Protein AF-A0A2H5WBG4-F1 (afdb_monomer_lite)

pLDDT: mean 83.05, std 16.34, range [34.56, 98.19]

Structure (mmCIF, N/CA/C/O backbone):
data_AF-A0A2H5WBG4-F1
#
_entry.id   AF-A0A2H5WBG4-F1
#
loop_
_atom_site.group_PDB
_atom_site.id
_atom_site.type_symbol
_atom_site.label_atom_id
_atom_site.label_alt_id
_atom_site.label_comp_id
_atom_site.label_asym_id
_atom_site.label_entity_id
_atom_site.label_seq_id
_atom_site.pdbx_PDB_ins_code
_atom_site.Cartn_x
_atom_site.Cartn_y
_atom_site.Cartn_z
_atom_site.occupancy
_atom_site.B_iso_or_equiv
_atom_site.auth_seq_id
_atom_site.auth_comp_id
_atom_site.auth_asym_id
_atom_site.auth_atom_id
_atom_site.pdbx_PDB_model_num
ATOM 1 N N . MET A 1 1 ? 17.598 5.898 -23.656 1.00 60.84 1 MET A N 1
ATOM 2 C CA . MET A 1 1 ? 16.742 6.808 -22.858 1.00 60.84 1 MET A CA 1
ATOM 3 C C . MET A 1 1 ? 15.282 6.357 -22.859 1.00 60.84 1 MET A C 1
ATOM 5 O O . MET A 1 1 ? 14.792 6.053 -21.783 1.00 60.84 1 MET A O 1
ATOM 9 N N . ALA A 1 2 ? 14.649 6.140 -24.021 1.00 85.62 2 ALA A N 1
ATOM 10 C CA . ALA A 1 2 ? 13.232 5.747 -24.131 1.00 85.62 2 ALA A CA 1
ATOM 11 C C . ALA A 1 2 ? 12.764 4.578 -23.228 1.00 85.62 2 ALA A C 1
ATOM 13 O O . ALA A 1 2 ? 11.704 4.669 -22.620 1.00 85.62 2 ALA A O 1
ATOM 14 N N . ALA A 1 3 ? 13.549 3.502 -23.081 1.00 86.00 3 ALA A N 1
ATOM 15 C CA . ALA A 1 3 ? 13.152 2.354 -22.252 1.00 86.00 3 ALA A CA 1
ATOM 16 C C . ALA A 1 3 ? 13.143 2.650 -20.741 1.00 86.00 3 ALA A C 1
ATOM 18 O O . ALA A 1 3 ? 12.285 2.152 -20.017 1.00 86.00 3 ALA A O 1
ATOM 19 N N . ARG A 1 4 ? 14.064 3.498 -20.258 1.00 89.12 4 ARG A N 1
ATOM 20 C CA . ARG A 1 4 ? 14.056 3.966 -18.862 1.00 89.12 4 ARG A CA 1
ATOM 21 C C . ARG A 1 4 ? 12.790 4.777 -18.592 1.00 89.12 4 ARG A C 1
ATOM 23 O O . ARG A 1 4 ? 12.130 4.568 -17.578 1.00 89.12 4 ARG A O 1
ATOM 30 N N . ASP A 1 5 ? 12.445 5.670 -19.512 1.00 92.62 5 ASP A N 1
ATOM 31 C CA . ASP A 1 5 ? 11.273 6.535 -19.384 1.00 92.62 5 ASP A CA 1
ATOM 32 C C . ASP A 1 5 ? 9.970 5.727 -19.453 1.00 92.62 5 ASP A C 1
ATOM 34 O O . ASP A 1 5 ? 9.029 6.006 -18.714 1.00 92.62 5 ASP A O 1
ATOM 38 N N . GLU A 1 6 ? 9.933 4.658 -20.255 1.00 94.19 6 GLU A N 1
ATOM 39 C CA . GLU A 1 6 ? 8.805 3.724 -20.298 1.00 94.19 6 GLU A CA 1
ATOM 40 C C . GLU A 1 6 ? 8.583 3.015 -18.949 1.00 94.19 6 GLU A C 1
ATOM 42 O O . GLU A 1 6 ? 7.444 2.935 -18.474 1.00 94.19 6 GLU A O 1
ATOM 47 N N . VAL A 1 7 ? 9.660 2.548 -18.301 1.00 94.00 7 VAL A N 1
ATOM 48 C CA . VAL A 1 7 ? 9.592 1.944 -16.959 1.00 94.00 7 VAL A CA 1
ATOM 49 C C . VAL A 1 7 ? 9.036 2.939 -15.947 1.00 94.00 7 VAL A C 1
ATOM 51 O O . VAL A 1 7 ? 8.117 2.601 -15.200 1.00 94.00 7 VAL A O 1
ATOM 54 N N . LEU A 1 8 ? 9.551 4.171 -15.939 1.00 95.50 8 LEU A N 1
ATOM 55 C CA . LEU A 1 8 ? 9.109 5.205 -15.004 1.00 95.50 8 LEU A CA 1
ATOM 56 C C . LEU A 1 8 ? 7.668 5.657 -15.273 1.00 95.50 8 LEU A C 1
ATOM 58 O O . LEU A 1 8 ? 6.914 5.893 -14.331 1.00 95.50 8 LEU A O 1
ATOM 62 N N . ALA A 1 9 ? 7.235 5.696 -16.533 1.00 96.31 9 ALA A N 1
ATOM 63 C CA . ALA A 1 9 ? 5.846 5.978 -16.877 1.00 96.31 9 ALA A CA 1
ATOM 64 C C . ALA A 1 9 ? 4.902 4.861 -16.400 1.00 96.31 9 ALA A C 1
ATOM 66 O O . ALA A 1 9 ? 3.818 5.141 -15.882 1.00 96.31 9 ALA A O 1
ATOM 67 N N . ALA A 1 10 ? 5.297 3.591 -16.545 1.00 96.62 10 ALA A N 1
ATOM 68 C CA . ALA A 1 10 ? 4.529 2.462 -16.021 1.00 96.62 10 ALA A CA 1
ATOM 69 C C . ALA A 1 10 ? 4.481 2.463 -14.484 1.00 96.62 10 ALA A C 1
ATOM 71 O O . ALA A 1 10 ? 3.419 2.232 -13.905 1.00 96.62 10 ALA A O 1
ATOM 72 N N . ALA A 1 11 ? 5.599 2.790 -13.832 1.00 96.38 11 ALA A N 1
ATOM 73 C CA . ALA A 1 11 ? 5.694 2.969 -12.388 1.00 96.38 11 ALA A CA 1
ATOM 74 C C . ALA A 1 11 ? 4.776 4.089 -11.876 1.00 96.38 11 ALA A C 1
ATOM 76 O O . ALA A 1 11 ? 4.025 3.882 -10.927 1.00 96.38 11 ALA A O 1
ATOM 77 N N . ALA A 1 12 ? 4.762 5.250 -12.537 1.00 96.88 12 ALA A N 1
ATOM 78 C CA . ALA A 1 12 ? 3.886 6.361 -12.174 1.00 96.88 12 ALA A CA 1
ATOM 79 C C . ALA A 1 12 ? 2.401 5.968 -12.263 1.00 96.88 12 ALA A C 1
ATOM 81 O O . ALA A 1 12 ? 1.644 6.176 -11.314 1.00 96.88 12 ALA A O 1
ATOM 82 N N . ARG A 1 13 ? 1.990 5.310 -13.360 1.00 97.62 13 ARG A N 1
ATOM 83 C CA . ARG A 1 13 ? 0.617 4.788 -13.510 1.00 97.62 13 ARG A CA 1
ATOM 84 C C . ARG A 1 13 ? 0.265 3.770 -12.427 1.00 97.62 13 ARG A C 1
ATOM 86 O O . ARG A 1 13 ? -0.844 3.801 -11.897 1.00 97.62 13 ARG A O 1
ATOM 93 N N . PHE A 1 14 ? 1.199 2.877 -12.096 1.00 98.00 14 PHE A N 1
ATOM 94 C CA . PHE A 1 14 ? 1.016 1.922 -11.009 1.00 98.00 14 PHE A CA 1
ATOM 95 C C . PHE A 1 14 ? 0.817 2.638 -9.671 1.00 98.00 14 PHE A C 1
ATOM 97 O O . PHE A 1 14 ? -0.113 2.295 -8.950 1.00 98.00 14 PHE A O 1
ATOM 104 N N . THR A 1 15 ? 1.650 3.627 -9.343 1.00 97.94 15 THR A N 1
ATOM 105 C CA . THR A 1 15 ? 1.598 4.360 -8.068 1.00 97.94 15 THR A CA 1
ATOM 106 C C . THR A 1 15 ? 0.276 5.097 -7.879 1.00 97.94 15 THR A C 1
ATOM 108 O O . THR A 1 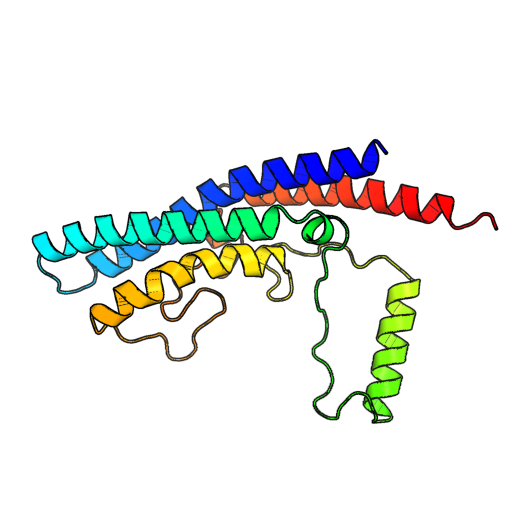15 ? -0.317 5.014 -6.801 1.00 97.94 15 THR A O 1
ATOM 111 N N . GLU A 1 16 ? -0.232 5.760 -8.921 1.00 97.62 16 GLU A N 1
ATOM 112 C CA . GLU A 1 16 ? -1.533 6.435 -8.859 1.00 97.62 16 GLU A CA 1
ATOM 113 C C . GLU A 1 16 ? -2.674 5.445 -8.608 1.00 97.62 16 GLU A C 1
ATOM 115 O O . GLU A 1 16 ? -3.491 5.645 -7.707 1.00 97.62 16 GLU A O 1
ATOM 120 N N . LEU A 1 17 ? -2.680 4.323 -9.331 1.00 98.19 17 LEU A N 1
ATOM 121 C CA . LEU A 1 17 ? -3.674 3.272 -9.133 1.00 98.19 17 LEU A CA 1
ATOM 122 C C . LEU A 1 17 ? -3.550 2.603 -7.755 1.00 98.19 17 LEU A C 1
ATOM 124 O O . LEU A 1 17 ? -4.556 2.302 -7.111 1.00 98.19 17 LEU A O 1
ATOM 128 N N . ALA A 1 18 ? -2.324 2.370 -7.286 1.00 98.00 18 ALA A N 1
ATOM 129 C CA . ALA A 1 18 ? -2.052 1.776 -5.985 1.00 98.00 18 ALA A CA 1
ATOM 130 C C . ALA A 1 18 ? -2.578 2.657 -4.847 1.00 98.00 18 ALA A C 1
ATOM 132 O O . ALA A 1 18 ? -3.133 2.132 -3.885 1.00 98.00 18 ALA A O 1
ATOM 133 N N . ALA A 1 19 ? -2.458 3.982 -4.967 1.00 97.75 19 ALA A N 1
ATOM 134 C CA . ALA A 1 19 ? -2.983 4.919 -3.979 1.00 97.75 19 ALA A CA 1
ATOM 135 C C . ALA A 1 19 ? -4.501 4.789 -3.802 1.00 97.75 19 ALA A C 1
ATOM 137 O O . ALA A 1 19 ? -4.976 4.764 -2.668 1.00 97.75 19 ALA A O 1
ATOM 138 N N . GLU A 1 20 ? -5.249 4.654 -4.898 1.00 97.25 20 GLU A N 1
ATOM 139 C CA . GLU A 1 20 ? -6.699 4.444 -4.852 1.00 97.25 20 GLU A CA 1
ATOM 140 C C . GLU A 1 20 ? -7.043 3.077 -4.239 1.00 97.25 20 GLU A C 1
ATOM 142 O O . GLU A 1 20 ? -7.789 2.994 -3.263 1.00 97.25 20 GLU A O 1
ATOM 147 N N . VAL A 1 21 ? -6.453 2.006 -4.779 1.00 97.94 21 VAL A N 1
ATOM 148 C CA . VAL A 1 21 ? -6.763 0.616 -4.405 1.00 97.94 21 VAL A CA 1
ATOM 149 C C . VAL A 1 21 ? -6.409 0.324 -2.946 1.00 97.94 21 VAL A C 1
ATOM 151 O O . VAL A 1 21 ? -7.207 -0.271 -2.219 1.00 97.94 21 VAL A O 1
ATOM 154 N N . VAL A 1 22 ? -5.226 0.745 -2.489 1.00 97.12 22 VAL A N 1
ATOM 155 C CA . VAL A 1 22 ? -4.796 0.526 -1.101 1.00 97.12 22 VAL A CA 1
ATOM 156 C C . VAL A 1 22 ? -5.667 1.326 -0.138 1.00 97.12 22 VAL A C 1
ATOM 158 O O . VAL A 1 22 ? -6.077 0.780 0.887 1.00 97.12 22 VAL A O 1
ATOM 161 N N . ALA A 1 23 ? -6.002 2.577 -0.469 1.00 96.81 23 ALA A N 1
ATOM 162 C CA . ALA A 1 23 ? -6.897 3.377 0.358 1.00 96.81 23 ALA A CA 1
ATOM 163 C C . ALA A 1 23 ? -8.286 2.735 0.475 1.00 96.81 23 ALA A C 1
ATOM 165 O O . ALA A 1 23 ? -8.789 2.580 1.585 1.00 96.81 23 ALA A O 1
ATOM 166 N N . GLU A 1 24 ? -8.888 2.313 -0.641 1.00 96.94 24 GLU A N 1
ATOM 167 C CA . GLU A 1 24 ? -10.191 1.631 -0.665 1.00 96.94 24 GLU A CA 1
ATOM 168 C C . GLU A 1 24 ? -10.180 0.376 0.225 1.00 96.94 24 GLU A C 1
ATOM 170 O O . GLU A 1 24 ? -11.033 0.224 1.105 1.00 96.94 24 GLU A O 1
ATOM 175 N N . ALA A 1 25 ? -9.175 -0.488 0.058 1.00 96.69 25 ALA A N 1
ATOM 176 C CA . ALA A 1 25 ? -9.080 -1.751 0.784 1.00 96.69 25 ALA A CA 1
ATOM 177 C C . ALA A 1 25 ? -8.842 -1.566 2.294 1.00 96.69 25 ALA A C 1
ATOM 179 O O . ALA A 1 25 ? -9.494 -2.223 3.113 1.00 96.69 25 ALA A O 1
ATOM 180 N N . VAL A 1 26 ? -7.918 -0.676 2.676 1.00 96.69 26 VAL A N 1
ATOM 181 C CA . VAL A 1 26 ? -7.596 -0.408 4.088 1.00 96.69 26 VAL A CA 1
ATOM 182 C C . VAL A 1 26 ? -8.763 0.294 4.780 1.00 96.69 26 VAL A C 1
ATOM 184 O O . VAL A 1 26 ? -9.134 -0.105 5.885 1.00 96.69 26 VAL A O 1
ATOM 187 N N . ARG A 1 27 ? -9.405 1.267 4.118 1.00 96.94 27 ARG A N 1
ATOM 188 C CA . ARG A 1 27 ? -10.617 1.933 4.617 1.00 96.94 27 ARG A CA 1
ATOM 189 C C . ARG A 1 27 ? -11.733 0.935 4.893 1.00 96.94 27 ARG A C 1
ATOM 191 O O . ARG A 1 27 ? -12.315 0.958 5.974 1.00 96.94 27 ARG A O 1
ATOM 198 N N . GLY A 1 28 ? -12.017 0.042 3.944 1.00 95.56 28 GLY A N 1
ATOM 199 C CA . GLY A 1 28 ? -13.062 -0.970 4.102 1.00 95.56 28 GLY A CA 1
ATOM 200 C C . GLY A 1 28 ? -12.833 -1.853 5.332 1.00 95.56 28 GLY A C 1
ATOM 201 O O . GLY A 1 28 ? -13.742 -2.039 6.141 1.00 95.56 28 GLY A O 1
ATOM 202 N N . ARG A 1 29 ? -11.598 -2.334 5.529 1.00 94.94 29 ARG A N 1
ATOM 203 C CA . ARG A 1 29 ? -11.227 -3.133 6.709 1.00 94.94 29 ARG A CA 1
ATOM 204 C C . ARG A 1 29 ? -11.295 -2.340 8.012 1.00 94.94 29 ARG A C 1
ATOM 206 O O . ARG A 1 29 ? -11.800 -2.857 9.004 1.00 94.94 29 ARG A O 1
ATOM 213 N N . PHE A 1 30 ? -10.832 -1.094 8.010 1.00 94.69 30 PHE A N 1
ATOM 214 C CA . PHE A 1 30 ? -10.930 -0.205 9.164 1.00 94.69 30 PHE A CA 1
ATOM 215 C C . PHE A 1 30 ? -12.392 0.057 9.558 1.00 94.69 30 PHE A C 1
ATOM 217 O O . PHE A 1 30 ? -12.755 -0.064 10.724 1.00 94.69 30 PHE A O 1
ATOM 224 N N . HIS A 1 31 ? -13.267 0.335 8.589 1.00 93.94 31 HIS A N 1
ATOM 225 C CA . HIS A 1 31 ? -14.695 0.525 8.844 1.00 93.94 31 HIS A CA 1
ATOM 226 C C . HIS A 1 31 ? -15.374 -0.738 9.373 1.00 93.94 31 HIS A C 1
ATOM 228 O O . HIS A 1 31 ? -16.198 -0.634 10.282 1.00 93.94 31 HIS A O 1
ATOM 234 N N . ALA A 1 32 ? -15.020 -1.913 8.846 1.00 92.56 32 ALA A N 1
ATOM 235 C CA . ALA A 1 32 ? -15.520 -3.189 9.349 1.00 92.56 32 ALA A CA 1
ATOM 236 C C . ALA A 1 32 ? -15.083 -3.436 10.803 1.00 92.56 32 ALA A C 1
ATOM 238 O O . ALA A 1 32 ? -15.903 -3.823 11.633 1.00 92.56 32 ALA A O 1
ATOM 239 N N . LEU A 1 33 ? -13.824 -3.133 11.132 1.00 90.88 33 LEU A N 1
ATOM 240 C CA . LEU A 1 33 ? -13.299 -3.213 12.496 1.00 90.88 33 LEU A CA 1
ATOM 241 C C . LEU A 1 33 ? -14.076 -2.292 13.455 1.00 90.88 33 LEU A C 1
ATOM 243 O O . LEU A 1 33 ? -14.531 -2.737 14.504 1.00 90.88 33 LEU A O 1
ATOM 247 N N . LEU A 1 34 ? -14.308 -1.033 13.069 1.00 90.44 34 LEU A N 1
ATOM 248 C CA . LEU A 1 34 ? -15.089 -0.083 13.874 1.00 90.44 34 LEU A CA 1
ATOM 249 C C . LEU A 1 34 ? -16.571 -0.459 14.020 1.00 90.44 34 LEU A C 1
ATOM 251 O O . LEU A 1 34 ? -17.207 -0.080 15.004 1.00 90.44 34 LEU A O 1
ATOM 255 N N . ALA A 1 35 ? -17.145 -1.148 13.032 1.00 89.19 35 ALA A N 1
ATOM 256 C CA . ALA A 1 35 ? -18.522 -1.630 13.094 1.00 89.19 35 ALA A CA 1
ATOM 257 C C . ALA A 1 35 ? -18.672 -2.805 14.073 1.00 89.19 35 ALA A C 1
ATOM 259 O O . ALA A 1 35 ? -19.700 -2.904 14.736 1.00 89.19 35 ALA A O 1
ATOM 260 N N . GLY A 1 36 ? -17.647 -3.657 14.186 1.00 87.81 36 GLY A N 1
ATOM 261 C CA . GLY A 1 36 ? -17.605 -4.752 15.159 1.00 87.81 36 GLY A CA 1
ATOM 262 C C . GLY A 1 36 ? -17.244 -4.318 16.584 1.00 87.81 36 GLY A C 1
ATOM 263 O O . GLY A 1 36 ? -17.459 -5.077 17.524 1.00 87.81 36 GLY A O 1
ATOM 264 N N . ALA A 1 37 ? -16.707 -3.109 16.763 1.00 84.69 37 ALA A N 1
ATOM 265 C CA . ALA A 1 37 ? -16.339 -2.583 18.071 1.00 84.69 37 ALA A CA 1
ATOM 266 C C . ALA A 1 37 ? -17.554 -1.997 18.820 1.00 84.69 37 ALA A C 1
ATOM 268 O O . ALA A 1 37 ? -18.377 -1.270 18.250 1.00 84.69 37 ALA A O 1
ATOM 269 N N . ALA A 1 38 ? -17.626 -2.254 20.130 1.00 85.19 38 ALA A N 1
ATOM 270 C CA . ALA A 1 38 ? -18.664 -1.754 21.034 1.00 85.19 38 ALA A CA 1
ATOM 271 C C . ALA A 1 38 ? -18.459 -0.267 21.410 1.00 85.19 38 ALA A C 1
ATOM 273 O O . ALA A 1 38 ? -18.411 0.097 22.581 1.00 85.19 38 ALA A O 1
ATOM 274 N N . VAL A 1 39 ? -18.309 0.603 20.405 1.00 85.12 39 VAL A N 1
ATOM 275 C CA . VAL A 1 39 ? -18.128 2.059 20.563 1.00 85.12 39 VAL A CA 1
ATOM 276 C C . VAL A 1 39 ? -19.415 2.831 20.239 1.00 85.12 39 VAL A C 1
ATOM 278 O O . VAL A 1 39 ? -20.097 2.488 19.268 1.00 85.12 39 VAL A O 1
ATOM 281 N N . PRO A 1 40 ? -19.736 3.910 20.984 1.00 90.31 40 PRO A N 1
ATOM 282 C CA . PRO A 1 40 ? -20.865 4.789 20.674 1.00 90.31 40 PRO A CA 1
ATOM 283 C C . PRO A 1 40 ? -20.760 5.433 19.284 1.00 90.31 40 PRO A C 1
ATOM 285 O O . PRO A 1 40 ? -19.667 5.753 18.816 1.00 90.31 40 PRO A O 1
ATOM 288 N N . GLU A 1 41 ? -21.899 5.700 18.636 1.00 90.94 41 GLU A N 1
ATOM 289 C CA . GLU A 1 41 ? -21.931 6.265 17.275 1.00 90.94 41 GLU A CA 1
ATOM 290 C C . GLU A 1 41 ? -21.206 7.620 17.129 1.00 90.94 41 GLU A C 1
ATOM 292 O O . GLU A 1 41 ? -20.479 7.790 16.147 1.00 90.94 41 GLU A O 1
ATOM 297 N N . PRO A 1 42 ? -21.307 8.585 18.069 1.00 91.88 42 PRO A N 1
ATOM 298 C CA . PRO A 1 42 ? -20.525 9.820 17.987 1.00 91.88 42 PRO A CA 1
ATOM 299 C C . PRO A 1 42 ? -19.013 9.557 17.940 1.00 91.88 42 PRO A C 1
ATOM 301 O O . PRO A 1 42 ? -18.321 10.103 17.081 1.00 91.88 42 PRO A O 1
ATOM 304 N N . THR A 1 43 ? -18.524 8.653 18.793 1.00 90.19 43 THR A N 1
ATOM 305 C CA . THR A 1 43 ? -17.122 8.221 18.823 1.00 90.19 43 THR A CA 1
ATOM 306 C C . THR A 1 43 ? -16.743 7.520 17.524 1.00 90.19 43 THR A C 1
ATOM 308 O O . THR A 1 43 ? -15.731 7.855 16.915 1.00 90.19 43 THR A O 1
ATOM 311 N N . ARG A 1 44 ? -17.588 6.611 17.023 1.00 91.06 44 ARG A N 1
ATOM 312 C CA . ARG A 1 44 ? -17.367 5.913 15.750 1.00 91.06 44 ARG A CA 1
ATOM 313 C C . ARG A 1 44 ? -17.229 6.885 14.575 1.00 91.06 44 ARG A C 1
ATOM 315 O O . ARG A 1 44 ? -16.355 6.695 13.732 1.00 91.06 44 ARG A O 1
ATOM 322 N N . ARG A 1 45 ? -18.048 7.941 14.518 1.00 91.69 45 ARG A N 1
ATOM 323 C CA . ARG A 1 45 ? -17.950 8.984 13.480 1.00 91.69 45 ARG A CA 1
ATOM 324 C C . ARG A 1 45 ? -16.653 9.782 13.582 1.00 91.69 45 ARG A C 1
ATOM 326 O O . ARG A 1 45 ? -15.992 9.967 12.562 1.00 91.69 45 ARG A O 1
ATOM 333 N N . ALA A 1 46 ? -16.263 10.194 14.789 1.00 92.50 46 ALA A N 1
ATOM 334 C CA . ALA A 1 46 ? -14.996 10.890 15.014 1.00 92.50 46 ALA A CA 1
ATOM 335 C C . ALA A 1 46 ? -13.793 10.029 14.588 1.00 92.50 46 ALA A C 1
ATOM 337 O O . ALA A 1 46 ? -12.896 10.506 13.895 1.00 92.50 46 ALA A O 1
ATOM 338 N N . LEU A 1 47 ? -13.824 8.734 14.909 1.00 92.12 47 LEU A N 1
ATOM 339 C CA . LEU A 1 47 ? -12.794 7.776 14.515 1.00 92.12 47 LEU A CA 1
ATOM 340 C C . LEU A 1 47 ? -12.717 7.563 13.009 1.00 92.12 47 LEU A C 1
ATOM 342 O O . LEU A 1 47 ? -11.618 7.478 12.470 1.00 92.12 47 LEU A O 1
ATOM 346 N N . ARG A 1 48 ? -13.857 7.505 12.311 1.00 94.31 48 ARG A N 1
ATOM 347 C CA . ARG A 1 48 ? -13.865 7.450 10.843 1.00 94.31 48 ARG A CA 1
ATOM 348 C C . ARG A 1 48 ? -13.178 8.678 10.252 1.00 94.31 48 ARG A C 1
ATOM 350 O O . ARG A 1 48 ? -12.278 8.522 9.437 1.00 94.31 48 ARG A O 1
ATOM 357 N N . ALA A 1 49 ? -13.525 9.879 10.717 1.00 94.81 49 ALA A N 1
ATOM 358 C CA . ALA A 1 49 ? -12.906 11.116 10.240 1.00 94.81 49 ALA A CA 1
ATOM 359 C C . ALA A 1 49 ? -11.388 11.164 10.517 1.00 94.81 49 ALA A C 1
ATOM 361 O O . ALA A 1 49 ? -10.600 11.461 9.618 1.00 94.81 49 ALA A O 1
ATOM 362 N N . ALA A 1 50 ? -10.961 10.809 11.734 1.00 95.31 50 ALA A N 1
ATOM 363 C CA . ALA A 1 50 ? -9.544 10.725 12.087 1.00 95.31 50 ALA A CA 1
ATOM 364 C C . ALA A 1 50 ? -8.803 9.658 11.260 1.00 95.31 50 ALA A C 1
ATOM 366 O O . ALA A 1 50 ? -7.679 9.887 10.803 1.00 95.31 50 ALA A O 1
ATOM 367 N N . GLY A 1 51 ? -9.454 8.516 11.027 1.00 95.56 51 GLY A N 1
ATOM 368 C CA . GLY A 1 51 ? -8.946 7.419 10.214 1.00 95.56 51 GLY A CA 1
ATOM 369 C C . GLY A 1 51 ? -8.739 7.810 8.754 1.00 95.56 51 GLY A C 1
ATOM 370 O O . GLY A 1 51 ? -7.696 7.485 8.195 1.00 95.56 51 GLY A O 1
ATOM 371 N N . GLU A 1 52 ? -9.648 8.582 8.152 1.00 96.81 52 GLU A N 1
ATOM 372 C CA . GLU A 1 52 ? -9.454 9.125 6.797 1.00 96.81 52 GLU A CA 1
ATOM 373 C C . GLU A 1 52 ? -8.235 10.054 6.720 1.00 96.81 52 GLU A C 1
ATOM 375 O O . GLU A 1 52 ? -7.434 9.962 5.785 1.00 96.81 52 GLU A O 1
ATOM 380 N N . GLY A 1 53 ? -8.037 10.914 7.724 1.00 96.69 53 GLY A N 1
ATOM 381 C CA . GLY A 1 53 ? -6.852 11.770 7.803 1.00 96.69 53 GLY A CA 1
ATOM 382 C C . GLY A 1 53 ? -5.553 10.968 7.948 1.00 96.69 53 GLY A C 1
ATOM 383 O O . GLY A 1 53 ? -4.561 11.252 7.273 1.00 96.69 53 GLY A O 1
ATOM 384 N N . ALA A 1 54 ? -5.551 9.937 8.795 1.00 96.25 54 ALA A N 1
ATOM 385 C CA . ALA A 1 54 ? -4.413 9.034 8.965 1.00 96.25 54 ALA A CA 1
ATOM 386 C C . ALA A 1 54 ? -4.110 8.234 7.690 1.00 96.25 54 ALA A C 1
ATOM 388 O O . ALA A 1 54 ? -2.956 8.169 7.265 1.00 96.25 54 ALA A O 1
ATOM 389 N N . LEU A 1 55 ? -5.140 7.692 7.040 1.00 96.69 55 LEU A N 1
ATOM 390 C CA . LEU A 1 55 ? -5.018 6.959 5.786 1.00 96.69 55 LEU A CA 1
ATOM 391 C C . LEU A 1 55 ? -4.458 7.848 4.672 1.00 96.69 55 LEU A C 1
ATOM 393 O O . LEU A 1 55 ? -3.550 7.430 3.958 1.00 96.69 55 LEU A O 1
ATOM 397 N N . SER A 1 56 ? -4.932 9.092 4.575 1.00 97.44 56 SER A N 1
ATOM 398 C CA . SER A 1 56 ? -4.432 10.070 3.602 1.00 97.44 56 SER A CA 1
ATOM 399 C C . SER A 1 56 ? -2.936 10.342 3.788 1.00 97.44 56 SER A C 1
ATOM 401 O O . SER A 1 56 ? -2.182 10.326 2.816 1.00 97.44 56 SER A O 1
ATOM 403 N N . ARG A 1 57 ? -2.471 10.500 5.038 1.00 96.62 57 ARG A N 1
ATOM 404 C CA . ARG A 1 57 ? -1.033 10.619 5.352 1.00 96.62 57 ARG A CA 1
ATOM 405 C C . ARG A 1 57 ? -0.255 9.348 5.004 1.00 96.62 57 ARG A C 1
ATOM 407 O O . ARG A 1 57 ? 0.841 9.437 4.457 1.00 96.62 57 ARG A O 1
ATOM 414 N N . GLY A 1 58 ? -0.819 8.173 5.286 1.00 96.19 58 GLY A N 1
ATOM 415 C CA . GLY A 1 58 ? -0.223 6.885 4.926 1.00 96.19 58 GLY A CA 1
ATOM 416 C C . GLY A 1 58 ? -0.028 6.735 3.415 1.00 96.19 58 GLY A C 1
ATOM 417 O O . GLY A 1 58 ? 1.054 6.361 2.967 1.00 96.19 58 GLY A O 1
ATOM 418 N N . VAL A 1 59 ? -1.043 7.094 2.625 1.00 97.88 59 VAL A N 1
ATOM 419 C CA . VAL A 1 59 ? -0.984 7.093 1.155 1.00 97.88 59 VAL A CA 1
ATOM 420 C C . VAL A 1 59 ? 0.029 8.112 0.636 1.00 97.88 59 VAL A C 1
ATOM 422 O O . VAL A 1 59 ? 0.804 7.778 -0.257 1.00 97.88 59 VAL A O 1
ATOM 425 N N . ALA A 1 60 ? 0.074 9.323 1.197 1.00 97.38 60 ALA A N 1
ATOM 426 C CA . ALA A 1 60 ? 1.069 10.327 0.818 1.00 97.38 60 ALA A CA 1
ATOM 427 C C . ALA A 1 60 ? 2.501 9.818 1.053 1.00 97.38 60 ALA A C 1
ATOM 429 O O . ALA A 1 60 ? 3.331 9.861 0.149 1.00 97.38 60 ALA A O 1
ATOM 430 N N . ALA A 1 61 ? 2.762 9.224 2.219 1.00 95.38 61 ALA A N 1
ATOM 431 C CA . ALA A 1 61 ? 4.069 8.661 2.544 1.00 95.38 61 ALA A CA 1
ATOM 432 C C . ALA A 1 61 ? 4.415 7.424 1.687 1.00 95.38 61 ALA A C 1
ATOM 434 O O . ALA A 1 61 ? 5.587 7.127 1.450 1.00 95.38 61 ALA A O 1
ATOM 435 N N . MET A 1 62 ? 3.418 6.656 1.236 1.00 96.62 62 MET A N 1
ATOM 436 C CA . MET A 1 62 ? 3.618 5.587 0.252 1.00 96.62 62 MET A CA 1
ATOM 437 C C . MET A 1 62 ? 4.014 6.169 -1.108 1.00 96.62 62 MET A C 1
ATOM 439 O O . MET A 1 62 ? 4.994 5.710 -1.688 1.00 96.62 62 MET A O 1
ATOM 443 N N . ARG A 1 63 ? 3.291 7.185 -1.599 1.00 97.06 63 ARG A N 1
ATOM 444 C CA . ARG A 1 63 ? 3.602 7.870 -2.864 1.00 97.06 63 ARG A CA 1
ATOM 445 C C . ARG A 1 63 ? 5.011 8.448 -2.854 1.00 97.06 63 ARG A C 1
ATOM 447 O O . ARG A 1 63 ? 5.732 8.252 -3.818 1.00 97.06 63 ARG A O 1
ATOM 454 N N . GLU A 1 64 ? 5.418 9.080 -1.757 1.00 94.06 64 GLU A N 1
ATOM 455 C CA . GLU A 1 64 ? 6.772 9.615 -1.581 1.00 94.06 64 GLU A CA 1
ATOM 456 C C . GLU A 1 64 ? 7.844 8.523 -1.715 1.00 94.06 64 GLU A C 1
ATOM 458 O O . GLU A 1 64 ? 8.783 8.670 -2.490 1.00 94.06 64 GLU A O 1
ATOM 463 N N . ARG A 1 65 ? 7.669 7.374 -1.047 1.00 92.75 65 ARG A N 1
ATOM 464 C CA . ARG A 1 65 ? 8.590 6.228 -1.184 1.00 92.75 65 ARG A CA 1
ATOM 465 C C . ARG A 1 65 ? 8.636 5.677 -2.604 1.00 92.75 65 ARG A C 1
ATOM 467 O O . ARG A 1 65 ? 9.688 5.253 -3.062 1.00 92.75 65 ARG A O 1
ATOM 474 N N . LEU A 1 66 ? 7.489 5.643 -3.274 1.00 94.56 66 LEU A N 1
ATOM 475 C CA . LEU A 1 66 ? 7.363 5.165 -4.646 1.00 94.56 66 LEU A CA 1
ATOM 476 C C . LEU A 1 66 ? 7.750 6.225 -5.689 1.00 94.56 66 LEU A C 1
ATOM 478 O O . LEU A 1 66 ? 7.787 5.902 -6.872 1.00 94.56 66 LEU A O 1
ATOM 482 N N . ALA A 1 67 ? 8.040 7.464 -5.292 1.00 92.56 67 ALA A N 1
ATOM 483 C CA . ALA A 1 67 ? 8.531 8.495 -6.200 1.00 92.56 67 ALA A CA 1
ATOM 484 C C . ALA A 1 67 ? 10.018 8.305 -6.534 1.00 92.56 67 ALA A C 1
ATOM 486 O O . ALA A 1 67 ? 10.469 8.796 -7.566 1.00 92.56 67 ALA A O 1
ATOM 487 N N . ASP A 1 68 ? 10.760 7.578 -5.693 1.00 90.88 68 ASP A N 1
ATOM 488 C CA . ASP A 1 68 ? 12.162 7.242 -5.923 1.00 90.88 68 ASP A CA 1
ATOM 489 C C . ASP A 1 68 ? 12.308 6.316 -7.154 1.00 90.88 68 ASP A C 1
ATOM 491 O O . ASP A 1 68 ? 11.850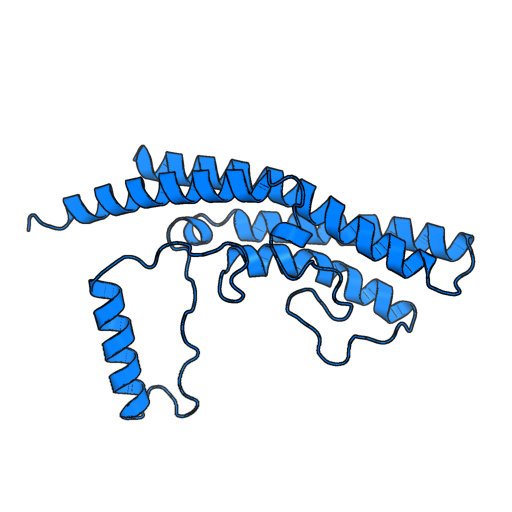 5.165 -7.121 1.00 90.88 68 ASP A O 1
ATOM 495 N N . PRO A 1 69 ? 12.955 6.776 -8.245 1.00 88.56 69 PRO A N 1
ATOM 496 C CA . PRO A 1 69 ? 13.182 5.967 -9.439 1.00 88.56 69 PRO A CA 1
ATOM 497 C C . PRO A 1 69 ? 13.934 4.659 -9.164 1.00 88.56 69 PRO A C 1
ATOM 499 O O . PRO A 1 69 ? 13.698 3.667 -9.860 1.00 88.56 69 PRO A O 1
ATOM 502 N N . ASP A 1 70 ? 14.806 4.616 -8.154 1.00 86.44 70 ASP A N 1
ATOM 503 C CA . ASP A 1 70 ? 15.628 3.439 -7.860 1.00 86.44 70 ASP A CA 1
ATOM 504 C C . ASP A 1 70 ? 14.794 2.265 -7.341 1.00 86.44 70 ASP A C 1
ATOM 506 O O . ASP A 1 70 ? 15.133 1.104 -7.592 1.00 86.44 70 ASP A O 1
ATOM 510 N N . VAL A 1 71 ? 13.649 2.539 -6.708 1.00 86.81 71 VAL A N 1
ATOM 511 C CA . VAL A 1 71 ? 12.677 1.507 -6.310 1.00 86.81 71 VAL A CA 1
ATOM 512 C C . VAL A 1 71 ? 12.162 0.729 -7.526 1.00 86.81 71 VAL A C 1
ATOM 514 O O . VAL A 1 71 ? 11.879 -0.466 -7.416 1.00 86.81 71 VAL A O 1
ATOM 517 N N . TRP A 1 72 ? 12.086 1.380 -8.688 1.00 89.50 72 TRP A N 1
ATOM 518 C CA . TRP A 1 72 ? 11.528 0.825 -9.923 1.00 89.50 72 TRP A CA 1
ATOM 519 C C . TRP A 1 72 ? 12.581 0.319 -10.901 1.00 89.50 72 TRP A C 1
ATOM 521 O O . TRP A 1 72 ? 12.321 -0.644 -11.624 1.00 89.50 72 TRP A O 1
ATOM 531 N N . LEU A 1 73 ? 13.750 0.958 -10.943 1.00 85.81 73 LEU A N 1
ATOM 532 C CA . LEU A 1 73 ? 14.858 0.590 -11.829 1.00 85.81 73 LEU A CA 1
ATOM 533 C C . LEU A 1 73 ? 15.758 -0.492 -11.211 1.00 85.81 73 LEU A C 1
ATOM 535 O O . LEU A 1 73 ? 16.375 -1.274 -11.934 1.00 85.81 73 LEU A O 1
ATOM 539 N N . SER A 1 74 ? 15.768 -0.596 -9.882 1.00 79.31 74 SER A N 1
ATOM 540 C CA . SER A 1 74 ? 16.433 -1.661 -9.126 1.00 79.31 74 SER A CA 1
ATOM 541 C C . SER A 1 74 ? 15.464 -2.304 -8.119 1.00 79.31 74 SER A C 1
ATOM 543 O O . SER A 1 74 ? 15.682 -2.223 -6.903 1.00 79.31 74 SER A O 1
ATOM 545 N N . PRO A 1 75 ? 14.385 -2.960 -8.597 1.00 62.88 75 PRO A N 1
ATOM 546 C CA . PRO A 1 75 ? 13.357 -3.552 -7.751 1.00 62.88 75 PRO A CA 1
ATOM 547 C C . PRO A 1 75 ? 13.912 -4.798 -7.053 1.00 62.88 75 PRO A C 1
ATOM 549 O O . PRO A 1 75 ? 13.770 -5.931 -7.506 1.00 62.88 75 PRO A O 1
ATOM 552 N N . MET A 1 76 ? 14.600 -4.599 -5.934 1.00 58.72 76 MET A N 1
ATOM 553 C CA . MET A 1 76 ? 15.138 -5.710 -5.162 1.00 58.72 76 MET A CA 1
ATOM 554 C C . MET A 1 76 ? 14.001 -6.523 -4.537 1.00 58.72 76 MET A C 1
ATOM 556 O O . MET A 1 76 ? 13.299 -6.035 -3.653 1.00 58.72 76 MET A O 1
ATOM 560 N N . THR A 1 77 ? 13.899 -7.799 -4.902 1.00 54.00 77 THR A N 1
ATOM 561 C CA . THR A 1 77 ? 13.411 -8.829 -3.979 1.00 54.00 77 THR A CA 1
ATOM 562 C C . THR A 1 77 ? 14.606 -9.279 -3.137 1.00 54.00 77 THR A C 1
ATOM 564 O O . THR A 1 77 ? 15.516 -9.924 -3.668 1.00 54.00 77 THR A O 1
ATOM 567 N N . LEU A 1 78 ? 14.664 -8.923 -1.850 1.00 46.19 78 LEU A N 1
ATOM 568 C CA . LEU A 1 78 ? 15.661 -9.493 -0.929 1.00 46.19 78 LEU A CA 1
ATOM 569 C C . LEU A 1 78 ? 15.334 -10.979 -0.738 1.00 46.19 78 LEU A C 1
ATOM 571 O O . LEU A 1 78 ? 14.536 -11.341 0.118 1.00 46.19 78 LEU A O 1
ATOM 575 N N . ARG A 1 79 ? 15.879 -11.845 -1.596 1.00 44.19 79 ARG A N 1
ATOM 576 C CA . ARG A 1 79 ? 15.420 -13.239 -1.678 1.00 44.19 79 ARG A CA 1
ATOM 577 C C . ARG A 1 79 ? 15.966 -14.146 -0.568 1.00 44.19 79 ARG A C 1
ATOM 579 O O . ARG A 1 79 ? 15.453 -15.242 -0.406 1.00 44.19 79 ARG A O 1
ATOM 586 N N . GLU A 1 80 ? 16.946 -13.703 0.213 1.00 44.03 80 GLU A N 1
ATOM 587 C CA . GLU A 1 80 ? 17.513 -14.458 1.336 1.00 44.03 80 GLU A CA 1
ATOM 588 C C . GLU A 1 80 ? 17.929 -13.475 2.440 1.00 44.03 80 GLU A C 1
ATOM 590 O O . GLU A 1 80 ? 18.666 -12.521 2.179 1.00 44.03 80 GLU A O 1
ATOM 595 N N . ALA A 1 81 ? 17.451 -13.694 3.668 1.00 44.84 81 ALA A N 1
ATOM 596 C CA . ALA A 1 81 ? 18.064 -13.083 4.843 1.00 44.84 81 ALA A CA 1
ATOM 597 C C . ALA A 1 81 ? 19.500 -13.625 4.980 1.00 44.84 81 ALA A C 1
ATOM 599 O O . ALA A 1 81 ? 19.728 -14.795 4.648 1.00 44.84 81 ALA A O 1
ATOM 600 N N . PRO A 1 82 ? 20.472 -12.813 5.439 1.00 46.16 82 PRO A N 1
ATOM 601 C CA . PRO A 1 82 ? 21.807 -13.326 5.707 1.00 46.16 82 PRO A CA 1
ATOM 602 C C . PRO A 1 82 ? 21.719 -14.474 6.729 1.00 46.16 82 PRO A C 1
ATOM 604 O O . PRO A 1 82 ? 20.866 -14.420 7.622 1.00 46.16 82 PRO A O 1
ATOM 607 N N . PRO A 1 83 ? 22.568 -15.514 6.621 1.00 54.59 83 PRO A N 1
ATOM 608 C CA . PRO A 1 83 ? 22.676 -16.510 7.680 1.00 54.59 83 PRO A CA 1
ATOM 609 C C . PRO A 1 83 ? 22.974 -15.810 9.016 1.00 54.59 83 PRO A C 1
ATOM 611 O O . PRO A 1 83 ? 23.665 -14.792 9.047 1.00 54.59 83 PRO A O 1
ATOM 614 N N . ALA A 1 84 ? 22.431 -16.345 10.116 1.00 53.16 84 ALA A N 1
ATOM 615 C CA . ALA A 1 84 ? 22.570 -15.756 11.454 1.00 53.16 84 ALA A CA 1
ATOM 616 C C . ALA A 1 84 ? 24.044 -15.588 11.884 1.00 53.16 84 ALA A C 1
ATOM 618 O O . ALA A 1 84 ? 24.375 -14.720 12.689 1.00 53.16 84 ALA A O 1
ATOM 619 N N . GLU A 1 85 ? 24.932 -16.391 11.303 1.00 54.47 85 GLU A N 1
ATOM 620 C CA . GLU A 1 85 ? 26.379 -16.288 11.421 1.00 54.47 85 GLU A CA 1
ATOM 621 C C . GLU A 1 85 ? 26.887 -15.248 10.417 1.00 54.47 85 GLU A C 1
ATOM 623 O O . GLU A 1 85 ? 26.949 -15.516 9.218 1.00 54.47 85 GLU A O 1
ATOM 628 N N . GLY A 1 86 ? 27.201 -14.043 10.897 1.00 51.91 86 GLY A N 1
ATOM 629 C CA . GLY A 1 86 ? 27.501 -12.867 10.074 1.00 51.91 86 GLY A CA 1
ATOM 630 C C . GLY A 1 86 ? 28.495 -13.069 8.915 1.00 51.91 86 GLY A C 1
ATOM 631 O O . GLY A 1 86 ? 29.225 -14.053 8.824 1.00 51.91 86 GLY A O 1
ATOM 632 N N . VAL A 1 87 ? 28.563 -12.065 8.034 1.00 50.53 87 VAL A N 1
ATOM 633 C CA . VAL A 1 87 ? 29.256 -12.057 6.722 1.00 50.53 87 VAL A CA 1
ATOM 634 C C . VAL A 1 87 ? 30.746 -12.474 6.760 1.00 50.53 87 VAL A C 1
ATOM 636 O O . VAL A 1 87 ? 31.322 -12.790 5.721 1.00 50.53 87 VAL A O 1
ATOM 639 N N . GLY A 1 88 ? 31.370 -12.519 7.941 1.00 56.03 88 GLY A N 1
ATOM 640 C CA . GLY A 1 88 ? 32.744 -12.988 8.147 1.00 56.03 88 GLY A CA 1
ATOM 641 C C . GLY A 1 88 ? 32.937 -14.513 8.225 1.00 56.03 88 GLY A C 1
ATOM 642 O O . GLY A 1 88 ? 34.082 -14.958 8.165 1.00 56.03 88 GLY A O 1
ATOM 643 N N . SER A 1 89 ? 31.867 -15.310 8.349 1.00 69.56 89 SER A N 1
ATOM 644 C CA . SER A 1 89 ? 31.931 -16.783 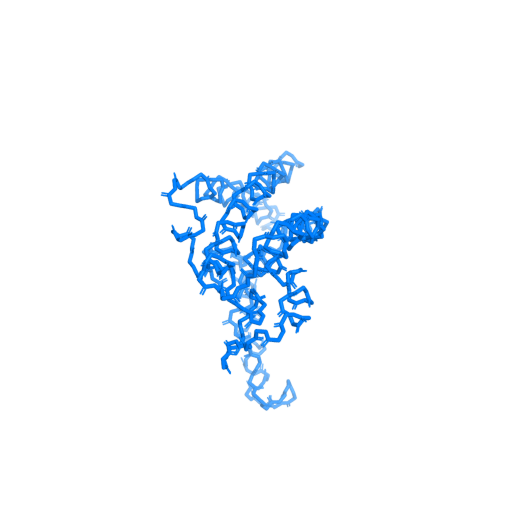8.394 1.00 69.56 89 SER A CA 1
ATOM 645 C C . SER A 1 89 ? 32.125 -17.398 6.998 1.00 69.56 89 SER A C 1
ATOM 647 O O . SER A 1 89 ? 31.775 -16.785 5.990 1.00 69.56 89 SER A O 1
ATOM 649 N N . ASP A 1 90 ? 32.644 -18.627 6.893 1.00 71.25 90 ASP A N 1
ATOM 650 C CA . ASP A 1 90 ? 32.774 -19.326 5.597 1.00 71.25 90 ASP A CA 1
ATOM 651 C C . ASP A 1 90 ? 31.418 -19.611 4.931 1.00 71.25 90 ASP A C 1
ATOM 653 O O . ASP A 1 90 ? 31.272 -19.537 3.704 1.00 71.25 90 ASP A O 1
ATOM 657 N N . LEU A 1 91 ? 30.382 -19.841 5.740 1.00 64.06 91 LEU A N 1
ATOM 658 C CA . LEU A 1 91 ? 28.994 -19.919 5.285 1.00 64.06 91 LEU A CA 1
ATOM 659 C C . LEU A 1 91 ? 28.492 -18.557 4.777 1.00 64.06 91 LEU A C 1
ATOM 661 O O . LEU A 1 91 ? 27.854 -18.489 3.726 1.00 64.06 91 LEU A O 1
ATOM 665 N N . GLY A 1 92 ? 28.853 -17.464 5.453 1.00 64.38 92 GLY A N 1
ATOM 666 C CA . GLY A 1 92 ? 28.595 -16.092 5.019 1.00 64.38 92 GLY A CA 1
ATOM 667 C C . GLY A 1 92 ? 29.310 -15.735 3.713 1.00 64.38 92 GLY A C 1
ATOM 668 O O . GLY A 1 92 ? 28.684 -15.188 2.807 1.00 64.38 92 GLY A O 1
ATOM 669 N N . ARG A 1 93 ? 30.587 -16.111 3.556 1.00 67.12 93 ARG A N 1
ATOM 670 C CA . ARG A 1 93 ? 31.389 -15.888 2.339 1.00 67.12 93 ARG A CA 1
ATOM 671 C C . ARG A 1 93 ? 30.879 -16.693 1.148 1.00 67.12 93 ARG A C 1
ATOM 673 O O . ARG A 1 93 ? 30.788 -16.158 0.046 1.00 67.12 93 ARG A O 1
ATOM 680 N N . SER A 1 94 ? 30.502 -17.954 1.352 1.00 67.19 94 SER A N 1
ATOM 681 C CA . SER A 1 94 ? 29.934 -18.807 0.297 1.00 67.19 94 SER A CA 1
ATOM 682 C C . SER A 1 94 ? 28.506 -18.401 -0.091 1.00 67.19 94 SER A C 1
ATOM 684 O O . SER A 1 94 ? 28.129 -18.490 -1.263 1.00 67.19 94 SER A O 1
ATOM 686 N N . TRP A 1 95 ? 27.712 -17.896 0.859 1.00 71.25 95 TRP A N 1
ATOM 687 C CA . TRP A 1 95 ? 26.449 -17.213 0.580 1.00 71.25 95 TRP A CA 1
ATOM 688 C C . TRP A 1 95 ? 26.676 -15.931 -0.229 1.00 71.25 95 TRP A C 1
ATOM 690 O O . TRP A 1 95 ? 26.066 -15.772 -1.286 1.00 71.25 95 TRP A O 1
ATOM 700 N N . LEU A 1 96 ? 27.620 -15.075 0.183 1.00 63.47 96 LEU A N 1
ATOM 701 C CA . LEU A 1 96 ? 27.973 -13.842 -0.526 1.00 63.47 96 LEU A CA 1
ATOM 702 C C . LEU A 1 96 ? 28.452 -14.149 -1.952 1.00 63.47 96 LEU A C 1
ATOM 704 O O . LEU A 1 96 ? 27.993 -13.525 -2.904 1.00 63.47 96 LEU A O 1
ATOM 708 N N . ALA A 1 97 ? 29.297 -15.167 -2.127 1.00 66.62 97 ALA A N 1
ATOM 709 C CA . ALA A 1 97 ? 29.757 -15.629 -3.431 1.00 66.62 97 ALA A CA 1
ATOM 710 C C . ALA A 1 97 ? 28.600 -16.136 -4.306 1.00 66.62 97 ALA A C 1
ATOM 712 O O . ALA A 1 97 ? 28.548 -15.800 -5.486 1.00 66.62 97 ALA A O 1
ATOM 713 N N . ARG A 1 98 ? 27.623 -16.871 -3.750 1.00 60.84 98 ARG A N 1
ATOM 714 C CA . ARG A 1 98 ? 26.407 -17.287 -4.478 1.00 60.84 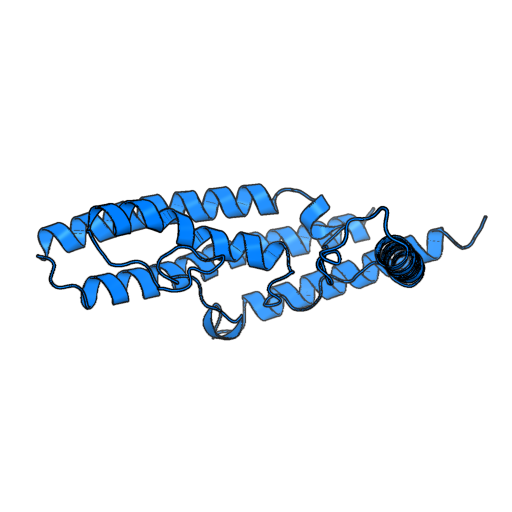98 ARG A CA 1
ATOM 715 C C . ARG A 1 98 ? 25.511 -16.111 -4.854 1.00 60.84 98 ARG A C 1
ATOM 717 O O . ARG A 1 98 ? 24.994 -16.090 -5.970 1.00 60.84 98 ARG A O 1
ATOM 724 N N . VAL A 1 99 ? 25.327 -15.143 -3.959 1.00 57.66 99 VAL A N 1
ATOM 725 C CA . VAL A 1 99 ? 24.543 -13.925 -4.215 1.00 57.66 99 VAL A CA 1
ATOM 726 C C . VAL A 1 99 ? 25.212 -13.079 -5.298 1.00 57.66 99 VAL A C 1
ATOM 728 O O . VAL A 1 99 ? 24.542 -12.655 -6.237 1.00 57.66 99 VAL A O 1
ATOM 731 N N . LEU A 1 100 ? 26.534 -12.895 -5.233 1.00 57.03 100 LEU A N 1
ATOM 732 C CA . LEU A 1 100 ? 27.317 -12.159 -6.229 1.00 57.03 100 LEU A CA 1
ATOM 733 C C . LEU A 1 100 ? 27.390 -12.902 -7.576 1.00 57.03 100 LEU A C 1
ATOM 735 O O . LEU A 1 100 ? 27.257 -12.275 -8.627 1.00 57.03 100 LEU A O 1
ATOM 739 N N . ALA A 1 101 ? 27.515 -14.232 -7.569 1.00 55.75 101 ALA A N 1
ATOM 740 C CA . ALA A 1 101 ? 27.473 -15.062 -8.774 1.00 55.75 101 ALA A CA 1
ATOM 741 C C . ALA A 1 101 ? 26.076 -15.086 -9.423 1.00 55.75 101 ALA A C 1
ATOM 743 O O . ALA A 1 101 ? 25.974 -15.111 -10.649 1.00 55.75 101 ALA A O 1
ATOM 744 N N . ARG A 1 102 ? 24.994 -15.020 -8.631 1.00 50.47 102 ARG A N 1
ATOM 745 C CA . ARG A 1 102 ? 23.619 -14.843 -9.138 1.00 50.47 102 ARG A CA 1
ATOM 746 C C . ARG A 1 102 ? 23.365 -13.424 -9.648 1.00 50.47 102 ARG A C 1
ATOM 748 O O . ARG A 1 102 ? 22.721 -13.285 -10.681 1.00 50.47 102 ARG A O 1
ATOM 755 N N . ARG A 1 103 ? 23.942 -12.398 -9.009 1.00 48.91 103 ARG A N 1
ATOM 756 C CA . ARG A 1 103 ? 23.960 -11.001 -9.497 1.00 48.91 103 ARG A CA 1
ATOM 757 C C . ARG A 1 103 ? 24.558 -10.875 -10.899 1.00 48.91 103 ARG A C 1
ATOM 759 O O . ARG A 1 103 ? 24.110 -10.033 -11.662 1.00 48.91 103 ARG A O 1
ATOM 766 N N . ARG A 1 104 ? 25.546 -11.714 -11.238 1.00 46.94 104 ARG A N 1
ATOM 767 C CA . ARG A 1 104 ? 26.184 -11.747 -12.566 1.00 46.94 104 ARG A CA 1
ATOM 768 C C . ARG A 1 104 ? 25.375 -12.481 -13.646 1.00 46.94 104 ARG A C 1
ATOM 770 O O . ARG A 1 104 ? 25.777 -12.422 -14.799 1.00 46.94 104 ARG A O 1
ATOM 777 N N . ARG A 1 105 ? 24.278 -13.183 -13.314 1.00 49.53 105 ARG A N 1
ATOM 778 C CA . ARG A 1 105 ? 23.531 -14.024 -14.280 1.00 49.53 105 ARG A CA 1
ATOM 779 C C . ARG A 1 105 ? 22.136 -13.528 -14.670 1.00 49.53 105 ARG A C 1
ATOM 781 O O . ARG A 1 105 ? 21.623 -13.997 -15.675 1.00 49.53 105 ARG A O 1
ATOM 788 N N . ALA A 1 106 ? 21.535 -12.603 -13.930 1.00 48.31 106 ALA A N 1
ATOM 789 C CA . ALA A 1 106 ? 20.346 -11.854 -14.342 1.00 48.31 106 ALA A CA 1
ATOM 790 C C . ALA A 1 106 ? 20.140 -10.708 -13.346 1.00 48.31 106 ALA A C 1
ATOM 792 O O . ALA A 1 106 ? 20.237 -10.931 -12.135 1.00 48.31 106 ALA A O 1
ATOM 793 N N . LEU A 1 107 ? 19.827 -9.502 -13.824 1.00 52.28 107 LEU A N 1
ATOM 794 C CA . LEU A 1 107 ? 19.270 -8.462 -12.959 1.00 52.28 107 LEU A CA 1
ATOM 795 C C . LEU A 1 107 ? 18.039 -9.066 -12.252 1.00 52.28 107 LEU A C 1
ATOM 797 O O . LEU A 1 107 ? 17.168 -9.610 -12.938 1.00 52.28 107 LEU A O 1
ATOM 801 N N . PRO A 1 108 ? 17.977 -9.086 -10.905 1.00 60.03 108 PRO A N 1
ATOM 802 C CA . PRO A 1 108 ? 16.854 -9.683 -10.198 1.00 60.03 108 PRO A CA 1
ATOM 803 C C . PRO A 1 108 ? 15.582 -8.953 -10.621 1.00 60.03 108 PRO A C 1
ATOM 805 O O . PRO A 1 108 ? 15.405 -7.773 -10.338 1.00 60.03 108 PRO A O 1
ATOM 808 N N . GLY A 1 109 ? 14.723 -9.654 -11.360 1.00 67.75 109 GLY A N 1
ATOM 809 C CA . GLY A 1 109 ? 13.474 -9.081 -11.824 1.00 67.75 109 GLY A CA 1
ATOM 810 C C . GLY A 1 109 ? 12.552 -8.749 -10.646 1.00 67.75 109 GLY A C 1
ATOM 811 O O . GLY A 1 109 ? 12.630 -9.393 -9.600 1.00 67.75 109 GLY A O 1
ATOM 812 N N . PRO A 1 110 ? 11.604 -7.823 -10.833 1.00 79.12 110 PRO A N 1
ATOM 813 C CA . PRO A 1 110 ? 10.693 -7.332 -9.790 1.00 79.12 110 PRO A CA 1
ATOM 814 C C . PRO A 1 110 ? 9.821 -8.398 -9.094 1.00 79.12 110 PRO A C 1
ATOM 816 O O . PRO A 1 110 ? 9.156 -8.101 -8.107 1.00 79.12 110 PRO A O 1
ATOM 819 N N . GLY A 1 111 ? 9.795 -9.642 -9.583 1.00 84.94 111 GLY A N 1
ATOM 820 C CA . GLY A 1 111 ? 9.106 -10.754 -8.928 1.00 84.94 111 GLY A CA 1
ATOM 821 C C . GLY A 1 111 ? 7.577 -10.630 -8.898 1.00 84.94 111 GLY A C 1
ATOM 822 O O . GLY A 1 111 ? 6.944 -9.972 -9.735 1.00 84.94 111 GLY A O 1
ATOM 823 N N . ARG A 1 112 ? 6.954 -11.338 -7.951 1.00 89.88 112 ARG A N 1
ATOM 824 C CA . ARG A 1 112 ? 5.521 -11.194 -7.656 1.00 89.88 112 ARG A CA 1
ATOM 825 C C . ARG A 1 112 ? 5.298 -9.930 -6.830 1.00 89.88 112 ARG A C 1
ATOM 827 O O . ARG A 1 112 ? 6.121 -9.600 -5.982 1.00 89.88 112 ARG A O 1
ATOM 834 N N . LEU A 1 113 ? 4.182 -9.239 -7.070 1.00 92.69 113 LEU A N 1
ATOM 835 C CA . LEU A 1 113 ? 3.846 -8.042 -6.298 1.00 92.69 113 LEU A CA 1
ATOM 836 C C . LEU A 1 113 ? 3.532 -8.380 -4.845 1.00 92.69 113 LEU A C 1
ATOM 838 O O . LEU A 1 113 ? 3.875 -7.600 -3.990 1.00 92.69 113 LEU A O 1
ATOM 842 N N . ASP A 1 114 ? 2.904 -9.516 -4.556 1.00 90.81 114 ASP A N 1
ATOM 843 C CA . ASP A 1 114 ? 2.557 -9.932 -3.192 1.00 90.81 114 ASP A CA 1
ATOM 844 C C . ASP A 1 114 ? 3.649 -10.763 -2.501 1.00 90.81 114 ASP A C 1
ATOM 846 O O . ASP A 1 114 ? 3.384 -11.458 -1.522 1.00 90.81 114 ASP A O 1
ATOM 850 N N . ASP A 1 115 ? 4.879 -10.718 -3.018 1.00 86.81 115 ASP A N 1
ATOM 851 C CA . ASP A 1 115 ? 6.030 -11.310 -2.343 1.00 86.81 115 ASP A CA 1
ATOM 852 C C . ASP A 1 115 ? 6.390 -10.455 -1.110 1.00 86.81 115 ASP A C 1
ATOM 854 O O . ASP A 1 115 ? 6.578 -9.242 -1.249 1.00 86.81 115 ASP A O 1
ATOM 858 N N . PRO A 1 116 ? 6.511 -11.039 0.098 1.00 79.31 116 PRO A N 1
ATOM 859 C CA . PRO A 1 116 ? 6.837 -10.286 1.310 1.00 79.31 116 PRO A CA 1
ATOM 860 C C . PRO A 1 116 ? 8.201 -9.578 1.249 1.00 79.31 116 PRO A C 1
ATOM 862 O O . PRO A 1 116 ? 8.414 -8.622 1.992 1.00 79.31 116 PRO A O 1
ATOM 865 N N . ALA A 1 117 ? 9.110 -10.013 0.370 1.00 79.19 117 ALA A N 1
ATOM 866 C CA . ALA A 1 117 ? 10.401 -9.374 0.133 1.00 79.19 117 ALA A CA 1
ATOM 867 C C . ALA A 1 117 ? 10.366 -8.292 -0.963 1.00 79.19 117 ALA A C 1
ATOM 869 O O . ALA A 1 117 ? 11.387 -7.643 -1.209 1.00 79.19 117 ALA A O 1
ATOM 870 N N . ASN A 1 118 ? 9.233 -8.093 -1.645 1.00 86.06 118 ASN A N 1
ATOM 871 C CA . ASN A 1 118 ? 9.087 -7.059 -2.664 1.00 86.06 118 ASN A CA 1
ATOM 872 C C . ASN A 1 118 ? 8.929 -5.684 -2.001 1.00 86.06 118 ASN A C 1
ATOM 874 O O . ASN A 1 118 ? 7.946 -5.408 -1.317 1.00 86.06 118 ASN A O 1
ATOM 878 N N . ARG A 1 119 ? 9.887 -4.783 -2.237 1.00 87.75 119 ARG A N 1
ATOM 879 C CA . ARG A 1 119 ? 9.906 -3.437 -1.633 1.00 87.75 119 ARG A CA 1
ATOM 880 C C . ARG A 1 119 ? 8.654 -2.618 -1.942 1.00 87.75 119 ARG A C 1
ATOM 882 O O . ARG A 1 119 ? 8.221 -1.841 -1.095 1.00 87.75 119 ARG A O 1
ATOM 889 N N . ILE A 1 120 ? 8.048 -2.824 -3.109 1.00 93.00 120 ILE A N 1
ATOM 890 C CA . ILE A 1 120 ? 6.811 -2.144 -3.498 1.00 93.00 120 ILE A CA 1
ATOM 891 C C . ILE A 1 120 ? 5.660 -2.676 -2.646 1.00 93.00 120 ILE A C 1
ATOM 893 O O . ILE A 1 120 ? 4.941 -1.878 -2.055 1.00 93.00 120 ILE A O 1
ATOM 897 N N . TRP A 1 121 ? 5.550 -3.996 -2.464 1.00 93.31 121 TRP A N 1
ATOM 898 C CA . TRP A 1 121 ? 4.579 -4.600 -1.540 1.00 93.31 121 TRP A CA 1
ATOM 899 C C . TRP A 1 121 ? 4.705 -4.068 -0.117 1.00 93.31 121 TRP A C 1
ATOM 901 O O . TRP A 1 121 ? 3.707 -3.739 0.524 1.00 93.31 121 TRP A O 1
ATOM 911 N N . ILE A 1 122 ? 5.946 -3.959 0.365 1.00 89.88 122 ILE A N 1
ATOM 912 C CA . ILE A 1 122 ? 6.251 -3.412 1.685 1.00 89.88 122 ILE A CA 1
ATOM 913 C C . ILE A 1 122 ? 5.742 -1.968 1.767 1.00 89.88 122 ILE A C 1
ATOM 915 O O . ILE A 1 122 ? 5.053 -1.622 2.726 1.00 89.88 122 ILE A O 1
ATOM 919 N N . ALA A 1 123 ? 6.012 -1.137 0.755 1.00 93.12 123 ALA A N 1
ATOM 920 C CA . ALA A 1 123 ? 5.523 0.239 0.708 1.00 93.12 123 ALA A CA 1
ATOM 921 C C . ALA A 1 123 ? 3.985 0.315 0.728 1.00 93.12 123 ALA A C 1
ATOM 923 O O . ALA A 1 123 ? 3.438 1.102 1.501 1.00 93.12 123 ALA A O 1
ATOM 924 N N . LEU A 1 124 ? 3.290 -0.533 -0.044 1.00 95.56 124 LEU A N 1
ATOM 925 C CA . LEU A 1 124 ? 1.821 -0.613 -0.020 1.00 95.56 124 LEU A CA 1
ATOM 926 C C . LEU A 1 124 ? 1.301 -1.035 1.363 1.00 95.56 124 LEU A C 1
ATOM 928 O O . LEU A 1 124 ? 0.316 -0.489 1.862 1.00 95.56 124 LEU A O 1
ATOM 932 N N . SER A 1 125 ? 1.984 -1.989 1.998 1.00 92.69 125 SER A N 1
ATOM 933 C CA . SER A 1 125 ? 1.603 -2.529 3.305 1.00 92.69 125 SER A CA 1
ATOM 934 C C . SER A 1 125 ? 1.654 -1.475 4.405 1.00 92.69 125 SER A C 1
ATOM 936 O O . SER A 1 125 ? 0.761 -1.409 5.251 1.00 92.69 125 SER A O 1
ATOM 938 N N . LEU A 1 126 ? 2.662 -0.603 4.370 1.00 92.00 126 LEU A N 1
ATOM 939 C CA . LEU A 1 126 ? 2.891 0.410 5.399 1.00 92.00 126 LEU A CA 1
ATOM 940 C C . LEU A 1 126 ? 1.789 1.477 5.489 1.00 92.00 126 LEU A C 1
ATOM 942 O O . LEU A 1 126 ? 1.710 2.155 6.511 1.00 92.00 126 LEU A O 1
ATOM 946 N N . VAL A 1 127 ? 0.908 1.604 4.492 1.00 95.38 127 VAL A N 1
ATOM 947 C CA . VAL A 1 127 ? -0.232 2.538 4.543 1.00 95.38 127 VAL A CA 1
ATOM 948 C C . VAL A 1 127 ? -1.129 2.258 5.751 1.00 95.38 127 VAL A C 1
ATOM 950 O O . VAL A 1 127 ? -1.511 3.178 6.472 1.00 95.38 127 VAL A O 1
ATOM 953 N N . ALA A 1 128 ? -1.416 0.983 6.020 1.00 93.88 128 ALA A N 1
ATOM 954 C CA . ALA A 1 128 ? -2.274 0.571 7.129 1.00 93.88 128 ALA A CA 1
ATOM 955 C C . ALA A 1 128 ? -1.689 0.917 8.508 1.00 93.88 128 ALA A C 1
ATOM 957 O O . ALA A 1 128 ? -2.439 1.188 9.444 1.00 93.88 128 ALA A O 1
ATOM 958 N N . ARG A 1 129 ? -0.357 0.993 8.623 1.00 91.94 129 ARG A N 1
ATOM 959 C CA . ARG A 1 129 ? 0.337 1.352 9.868 1.00 91.94 129 ARG A CA 1
ATOM 960 C C . ARG A 1 129 ? 0.026 2.779 10.325 1.00 91.94 129 ARG A C 1
ATOM 962 O O . ARG A 1 129 ? 0.141 3.069 11.512 1.00 91.94 129 ARG A O 1
ATOM 969 N N . ALA A 1 130 ? -0.402 3.664 9.423 1.00 93.38 130 ALA A N 1
ATOM 970 C CA . ALA A 1 130 ? -0.810 5.019 9.789 1.00 93.38 130 ALA A CA 1
ATOM 971 C C . ALA A 1 130 ? -2.018 5.044 10.749 1.00 93.38 130 ALA A C 1
ATOM 973 O O . ALA A 1 130 ? -2.203 6.029 11.460 1.00 93.38 130 ALA A O 1
ATOM 974 N N . LEU A 1 131 ? -2.809 3.964 10.797 1.00 93.50 131 LEU A N 1
ATOM 975 C CA . LEU A 1 131 ? -3.960 3.814 11.690 1.00 93.50 131 LEU A CA 1
ATOM 976 C C . LEU A 1 131 ? -3.591 3.248 13.071 1.00 93.50 131 LEU A C 1
ATOM 978 O O . LEU A 1 131 ? -4.412 3.322 13.982 1.00 93.50 131 LEU A O 1
ATOM 982 N N . ASP A 1 132 ? -2.378 2.714 13.256 1.00 91.62 132 ASP A N 1
ATOM 983 C CA . ASP A 1 132 ? -1.971 2.077 14.516 1.00 91.62 132 ASP A CA 1
ATOM 984 C C . ASP A 1 132 ? -2.106 3.001 15.746 1.00 91.62 132 ASP A C 1
ATOM 986 O O . ASP A 1 132 ? -2.606 2.516 16.763 1.00 91.62 132 ASP A O 1
ATOM 990 N N . PRO A 1 133 ? -1.715 4.297 15.702 1.00 91.06 133 PRO A N 1
ATOM 991 C CA . PRO A 1 133 ? -1.879 5.191 16.851 1.00 91.06 133 PRO A CA 1
ATOM 992 C C . PRO A 1 133 ? -3.348 5.373 17.242 1.00 91.06 133 PRO A C 1
ATOM 994 O O . PRO A 1 133 ? -3.698 5.189 18.402 1.00 91.06 133 PRO A O 1
ATOM 997 N N . LEU A 1 134 ? -4.214 5.620 16.254 1.00 90.81 134 LEU A N 1
ATOM 998 C CA . LEU A 1 134 ? -5.650 5.827 16.460 1.00 90.81 134 LEU A CA 1
ATOM 999 C C . LEU A 1 134 ? -6.316 4.602 17.096 1.00 90.81 134 LEU A C 1
ATOM 1001 O O . LEU A 1 134 ? -7.157 4.721 17.979 1.00 90.81 134 LEU A O 1
ATOM 1005 N N . LEU A 1 135 ? -5.943 3.409 16.635 1.00 89.06 135 LEU A N 1
ATOM 1006 C CA . LEU A 1 135 ? -6.485 2.156 17.155 1.00 89.06 135 LEU A CA 1
ATOM 1007 C C . LEU A 1 135 ? -5.918 1.820 18.542 1.00 89.06 135 LEU A C 1
ATOM 1009 O O . LEU A 1 135 ? -6.630 1.255 19.367 1.00 89.06 135 LEU A O 1
ATOM 1013 N N . GLY A 1 136 ? -4.666 2.206 18.816 1.00 87.19 136 GLY A N 1
ATOM 1014 C CA . GLY A 1 136 ? -4.051 2.086 20.140 1.00 87.19 136 GLY A CA 1
ATOM 1015 C C . GLY A 1 136 ? -4.710 2.977 21.188 1.00 87.19 136 GLY A C 1
ATOM 1016 O O . GLY A 1 136 ? -4.947 2.521 22.302 1.00 87.19 136 GLY A O 1
ATOM 1017 N N . GLU A 1 137 ? -5.074 4.209 20.827 1.00 86.12 137 GLU A N 1
ATOM 1018 C CA . GLU A 1 137 ? -5.806 5.133 21.709 1.00 86.12 137 GLU A CA 1
ATOM 1019 C C . GLU A 1 137 ? -7.188 4.601 22.118 1.00 86.12 137 GLU A C 1
ATOM 1021 O O . GLU A 1 137 ? -7.694 4.937 23.185 1.00 86.12 137 GLU A O 1
ATOM 1026 N N . LEU A 1 138 ? -7.782 3.724 21.305 1.00 82.62 138 LEU A N 1
ATOM 1027 C CA . LEU A 1 138 ? -9.045 3.055 21.620 1.00 82.62 138 LEU A CA 1
ATOM 1028 C C . LEU A 1 138 ? -8.908 1.852 22.551 1.00 82.62 138 LEU A C 1
ATOM 1030 O O . LEU A 1 138 ? -9.919 1.239 22.890 1.00 82.62 138 LEU A O 1
ATOM 1034 N N . GLY A 1 139 ? -7.684 1.481 22.930 1.00 82.38 139 GLY A N 1
ATOM 1035 C CA . GLY A 1 139 ? -7.433 0.287 23.731 1.00 82.38 139 GLY A CA 1
ATOM 1036 C C . GLY A 1 139 ? -7.766 -1.014 22.999 1.00 82.38 139 GLY A C 1
ATOM 1037 O O . GLY A 1 139 ? -7.993 -2.032 23.647 1.00 82.38 139 GLY A O 1
ATOM 1038 N N . LEU A 1 140 ? -7.819 -1.000 21.660 1.00 82.94 140 LEU A N 1
ATOM 1039 C CA . LEU A 1 140 ? -7.996 -2.229 20.896 1.00 82.94 140 LEU A CA 1
ATOM 1040 C C . LEU A 1 140 ? -6.740 -3.090 21.021 1.00 82.94 140 LEU A C 1
ATOM 1042 O O . LEU A 1 140 ? -5.616 -2.604 20.895 1.00 82.94 140 LEU A O 1
ATOM 1046 N N . GLU A 1 141 ? -6.929 -4.388 21.236 1.00 82.00 141 GLU A N 1
ATOM 1047 C CA . GLU A 1 141 ? -5.806 -5.313 21.310 1.00 82.00 141 GLU A CA 1
ATOM 1048 C C . GLU A 1 141 ? -5.147 -5.474 19.936 1.00 82.00 141 GLU A C 1
ATOM 1050 O O . GLU A 1 141 ? -5.797 -5.722 18.915 1.00 82.00 141 GLU A O 1
ATOM 1055 N N . ALA A 1 142 ? -3.823 -5.325 19.911 1.00 82.19 142 ALA A N 1
ATOM 1056 C CA . ALA A 1 142 ? -3.026 -5.606 18.729 1.00 82.19 142 ALA A CA 1
ATOM 1057 C C . ALA A 1 142 ? -3.052 -7.107 18.399 1.00 82.19 142 ALA A C 1
ATOM 1059 O O . ALA A 1 142 ? -3.183 -7.960 19.275 1.00 82.19 142 ALA A O 1
ATOM 1060 N N . ALA A 1 143 ? -2.848 -7.450 17.125 1.00 77.94 143 ALA A N 1
ATOM 1061 C CA . ALA A 1 143 ? -2.727 -8.847 16.732 1.00 77.94 143 ALA A CA 1
ATOM 1062 C C . ALA A 1 143 ? -1.474 -9.495 17.374 1.00 77.94 143 ALA A C 1
ATOM 1064 O O . ALA A 1 143 ? -0.412 -8.868 17.362 1.00 77.94 143 ALA A O 1
ATOM 1065 N N . PRO A 1 144 ? -1.534 -10.769 17.820 1.00 67.31 144 PRO A N 1
ATOM 1066 C CA . PRO A 1 144 ? -0.421 -11.452 18.503 1.00 67.31 144 PRO A CA 1
ATOM 1067 C C . PRO A 1 144 ? 0.885 -11.526 17.697 1.00 67.31 144 PRO A C 1
ATOM 1069 O O . PRO A 1 144 ? 1.973 -11.595 18.256 1.00 67.31 144 PRO A O 1
ATOM 1072 N N . ALA A 1 145 ? 0.777 -11.509 16.367 1.00 72.38 145 ALA A N 1
ATOM 1073 C CA . ALA A 1 145 ? 1.904 -11.447 15.445 1.00 72.38 145 ALA A CA 1
ATOM 1074 C C . ALA A 1 145 ? 1.659 -10.300 14.448 1.00 72.38 145 ALA A C 1
ATOM 1076 O O . ALA A 1 145 ? 1.018 -10.520 13.405 1.00 72.38 145 ALA A O 1
ATOM 1077 N N . PRO A 1 146 ? 2.084 -9.066 14.773 1.00 70.38 146 PRO A N 1
ATOM 1078 C CA . PRO A 1 146 ? 1.897 -7.920 13.895 1.00 70.38 146 PRO A CA 1
ATOM 1079 C C . PRO A 1 146 ? 2.703 -8.118 12.605 1.00 70.38 146 PRO A C 1
ATOM 1081 O O . PRO A 1 146 ? 3.851 -8.557 12.628 1.00 70.38 146 PRO A O 1
ATOM 1084 N N . GLY A 1 147 ? 2.073 -7.840 11.465 1.00 70.75 147 GLY A N 1
ATOM 1085 C CA . GLY A 1 147 ? 2.723 -7.922 10.156 1.00 70.75 147 GLY A CA 1
ATOM 1086 C C . GLY A 1 147 ? 3.303 -6.575 9.724 1.00 70.75 147 GLY A C 1
ATOM 1087 O O . GLY A 1 147 ? 3.130 -5.558 10.393 1.00 70.75 147 GLY A O 1
ATOM 1088 N N . LEU A 1 148 ? 3.914 -6.542 8.537 1.00 71.06 148 LEU A N 1
ATOM 1089 C CA . LEU A 1 148 ? 4.380 -5.297 7.903 1.00 71.06 148 LEU A CA 1
ATOM 1090 C C . LEU A 1 148 ? 3.255 -4.260 7.712 1.00 71.06 148 LEU A C 1
ATOM 1092 O O . LEU A 1 148 ? 3.517 -3.061 7.687 1.00 71.06 148 LEU A O 1
ATOM 1096 N N . GLY A 1 149 ? 2.002 -4.721 7.636 1.00 72.81 149 GLY A N 1
ATOM 1097 C CA . GLY A 1 149 ? 0.793 -3.904 7.519 1.00 72.81 149 GLY A CA 1
ATOM 1098 C C . GLY A 1 149 ? 0.281 -3.261 8.812 1.00 72.81 149 GLY A C 1
ATOM 1099 O O . GLY A 1 149 ? -0.889 -2.888 8.865 1.00 72.81 149 GLY A O 1
ATOM 1100 N N . GLY A 1 150 ? 1.108 -3.177 9.855 1.00 81.75 150 GLY A N 1
ATOM 1101 C CA . GLY A 1 150 ? 0.733 -2.594 11.144 1.00 81.75 150 GLY A CA 1
ATOM 1102 C C . GLY A 1 150 ? 0.191 -3.608 12.151 1.00 81.75 150 GLY A C 1
ATOM 1103 O O . GLY A 1 150 ? -0.017 -4.794 11.860 1.00 81.75 150 GLY A O 1
ATOM 1104 N N . ARG A 1 151 ? -0.027 -3.120 13.373 1.00 85.62 151 ARG A N 1
ATOM 1105 C CA . ARG A 1 151 ? -0.386 -3.932 14.548 1.00 85.62 151 ARG A CA 1
ATOM 1106 C C . ARG A 1 151 ? -1.764 -4.582 14.440 1.00 85.62 151 ARG A C 1
ATOM 1108 O O . ARG A 1 151 ? -1.980 -5.646 15.012 1.00 85.62 151 ARG A O 1
ATOM 1115 N N . TYR A 1 152 ? -2.658 -3.987 13.655 1.00 87.31 152 TYR A N 1
ATOM 1116 C CA . TYR A 1 152 ? -4.059 -4.406 13.531 1.00 87.31 152 TYR A CA 1
ATOM 1117 C C . TYR A 1 152 ? -4.377 -5.165 12.236 1.00 87.31 152 TYR A C 1
ATOM 1119 O O . TYR A 1 152 ? -5.540 -5.430 11.947 1.00 87.31 152 TYR A O 1
ATOM 1127 N N . ARG A 1 153 ? -3.357 -5.527 11.438 1.00 86.56 153 ARG A N 1
ATOM 1128 C CA . ARG A 1 153 ?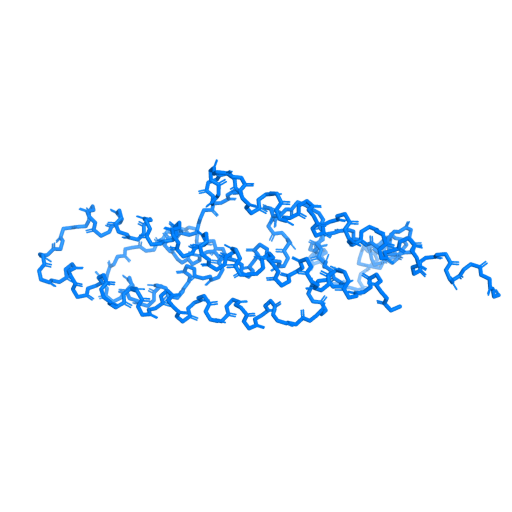 -3.502 -6.344 10.212 1.00 86.56 153 ARG A CA 1
ATOM 1129 C C . ARG A 1 153 ? -4.553 -5.812 9.222 1.00 86.56 153 ARG A C 1
ATOM 1131 O O . ARG A 1 153 ? -5.249 -6.580 8.558 1.00 86.56 153 ARG A O 1
ATOM 1138 N N . LEU A 1 154 ? -4.650 -4.488 9.100 1.00 91.06 154 LEU A N 1
ATOM 1139 C CA . LEU A 1 154 ? -5.600 -3.853 8.183 1.00 91.06 154 LEU A CA 1
ATOM 1140 C C . LEU A 1 154 ? -5.162 -3.936 6.716 1.00 91.06 154 LEU A C 1
ATOM 1142 O O . LEU A 1 154 ? -5.996 -3.791 5.825 1.00 91.06 154 LEU A O 1
ATOM 1146 N N . HIS A 1 155 ? -3.881 -4.194 6.441 1.00 91.50 155 HIS A N 1
ATOM 1147 C CA . HIS A 1 155 ? -3.440 -4.446 5.075 1.00 91.50 155 HIS A CA 1
ATOM 1148 C C . HIS A 1 155 ? -3.792 -5.882 4.628 1.00 91.50 155 HIS A C 1
ATOM 1150 O O . HIS A 1 155 ? -3.487 -6.836 5.351 1.00 91.50 155 HIS A O 1
ATOM 1156 N N . PRO A 1 156 ? -4.402 -6.064 3.442 1.00 91.56 156 PRO A N 1
ATOM 1157 C CA . PRO A 1 156 ? -4.555 -7.376 2.814 1.00 91.56 156 PRO A CA 1
ATOM 1158 C C . PRO A 1 156 ? -3.228 -8.136 2.681 1.00 91.56 156 PRO A C 1
ATOM 1160 O O . PRO A 1 156 ? -2.206 -7.547 2.362 1.00 91.56 156 PRO A O 1
ATOM 1163 N N . THR A 1 157 ? -3.227 -9.460 2.856 1.00 88.44 157 THR A N 1
ATOM 1164 C CA . THR A 1 157 ? -1.978 -10.251 2.808 1.00 88.44 157 THR A CA 1
ATOM 1165 C C . THR A 1 157 ? -1.621 -10.765 1.417 1.00 88.44 157 THR A C 1
ATOM 1167 O O . THR A 1 157 ? -0.532 -11.293 1.220 1.00 88.44 157 THR A O 1
ATOM 1170 N N . THR A 1 158 ? -2.533 -10.643 0.453 1.00 92.38 158 THR A N 1
ATOM 1171 C CA . THR A 1 158 ? -2.334 -11.103 -0.927 1.00 92.38 158 THR A CA 1
ATOM 1172 C C . THR A 1 158 ? -2.844 -10.059 -1.905 1.00 92.38 158 THR A C 1
ATOM 1174 O O . THR A 1 158 ? -3.772 -9.306 -1.591 1.00 92.38 158 THR A O 1
ATOM 1177 N N . LEU A 1 159 ? -2.313 -10.072 -3.130 1.00 94.88 159 LEU A N 1
ATOM 1178 C CA . LEU A 1 159 ? -2.766 -9.154 -4.174 1.00 94.88 159 LEU A CA 1
ATOM 1179 C C . LEU A 1 159 ? -4.255 -9.338 -4.490 1.00 94.88 159 LEU A C 1
ATOM 1181 O O . LEU A 1 159 ? -4.960 -8.361 -4.695 1.00 94.88 159 LEU A O 1
ATOM 1185 N N . ARG A 1 160 ? -4.762 -10.577 -4.461 1.00 94.62 160 ARG A N 1
ATOM 1186 C CA . ARG A 1 160 ? -6.183 -10.865 -4.714 1.00 94.62 160 ARG A CA 1
ATOM 1187 C C . ARG A 1 160 ? -7.104 -10.256 -3.654 1.00 94.62 160 ARG A C 1
ATOM 1189 O O . ARG A 1 160 ? -8.216 -9.856 -3.978 1.00 94.62 160 ARG A O 1
ATOM 1196 N N . GLN A 1 161 ? -6.663 -10.204 -2.398 1.00 94.31 161 GLN A N 1
ATOM 1197 C CA . GLN A 1 161 ? -7.427 -9.551 -1.333 1.00 94.31 161 GLN A CA 1
ATOM 1198 C C . GLN A 1 161 ? -7.323 -8.024 -1.393 1.00 94.31 161 GLN A C 1
ATOM 1200 O O . GLN A 1 161 ? -8.244 -7.346 -0.948 1.00 94.31 161 GLN A O 1
ATOM 1205 N N . LEU A 1 162 ? -6.195 -7.493 -1.873 1.00 95.88 162 LEU A N 1
ATOM 1206 C CA . LEU A 1 162 ? -5.989 -6.056 -2.046 1.00 95.88 162 LEU A CA 1
ATOM 1207 C C . LEU A 1 162 ? -6.778 -5.506 -3.234 1.00 95.88 162 LEU A C 1
ATOM 1209 O O . LEU A 1 162 ? -7.400 -4.457 -3.130 1.00 95.88 162 LEU A O 1
ATOM 1213 N N . ASP A 1 163 ? -6.767 -6.230 -4.345 1.00 95.88 163 ASP A N 1
ATOM 1214 C CA . ASP A 1 163 ? -7.340 -5.812 -5.615 1.00 95.88 163 ASP A CA 1
ATOM 1215 C C . ASP A 1 163 ? -8.150 -6.958 -6.244 1.00 95.88 163 ASP A C 1
ATOM 1217 O O . ASP A 1 163 ? -7.694 -7.622 -7.181 1.00 95.88 163 ASP A O 1
ATOM 1221 N N . PRO A 1 164 ? -9.381 -7.206 -5.759 1.00 93.50 164 PRO A N 1
ATOM 1222 C CA . PRO A 1 164 ? -10.234 -8.267 -6.295 1.00 93.50 164 PRO A CA 1
ATOM 1223 C C . PRO A 1 164 ? -10.574 -8.078 -7.779 1.00 93.50 164 PRO A C 1
ATOM 1225 O O . PRO A 1 164 ? -10.854 -9.049 -8.478 1.00 93.50 164 PRO A O 1
ATOM 1228 N N . ARG A 1 165 ? -10.544 -6.826 -8.261 1.00 94.75 165 ARG A N 1
ATOM 1229 C CA . ARG A 1 165 ? -10.837 -6.448 -9.652 1.00 94.75 165 ARG A CA 1
ATOM 1230 C C . ARG A 1 165 ? -9.625 -6.606 -10.583 1.00 94.75 165 ARG A C 1
ATOM 1232 O O . ARG A 1 165 ? -9.775 -6.466 -11.792 1.00 94.75 165 ARG A O 1
ATOM 1239 N N . GLY A 1 166 ? -8.433 -6.883 -10.050 1.00 96.19 166 GLY A N 1
ATOM 1240 C CA . GLY A 1 166 ? -7.220 -7.135 -10.832 1.00 96.19 166 GLY A CA 1
ATOM 1241 C C . GLY A 1 166 ? -6.643 -5.916 -11.568 1.00 96.19 166 GLY A C 1
ATOM 1242 O O . GLY A 1 166 ? -5.823 -6.094 -12.475 1.00 96.19 166 GLY A O 1
ATOM 1243 N N . ARG A 1 167 ? -7.044 -4.689 -11.204 1.00 97.12 167 ARG A N 1
ATOM 1244 C CA . ARG A 1 167 ? -6.521 -3.441 -11.785 1.00 97.12 167 ARG A CA 1
ATOM 1245 C C . ARG A 1 167 ? -5.019 -3.282 -11.515 1.00 97.12 167 ARG A C 1
ATOM 1247 O O . ARG A 1 167 ? -4.236 -3.086 -12.444 1.00 97.12 167 ARG A O 1
ATOM 1254 N N . LEU A 1 168 ? -4.617 -3.407 -10.255 1.00 96.75 168 LEU A N 1
ATOM 1255 C CA . LEU A 1 168 ? -3.240 -3.335 -9.775 1.00 96.75 168 LEU A CA 1
ATOM 1256 C C . LEU A 1 168 ? -2.413 -4.516 -10.295 1.00 96.75 168 LEU A C 1
ATOM 1258 O O . LEU A 1 168 ? -1.266 -4.342 -10.699 1.00 96.75 168 LEU A O 1
ATOM 1262 N N . ALA A 1 169 ? -3.016 -5.70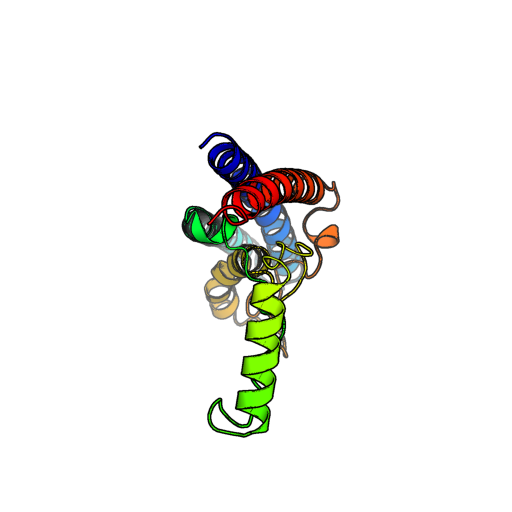7 -10.380 1.00 95.62 169 ALA A N 1
ATOM 1263 C CA . ALA A 1 169 ? -2.371 -6.868 -10.995 1.00 95.62 169 ALA A CA 1
ATOM 1264 C C . ALA A 1 169 ? -2.041 -6.643 -12.479 1.00 95.62 169 ALA A C 1
ATOM 1266 O O . ALA A 1 169 ? -0.988 -7.078 -12.951 1.00 95.62 169 ALA A O 1
ATOM 1267 N N . ARG A 1 170 ? -2.921 -5.960 -13.221 1.00 97.31 170 ARG A N 1
ATOM 1268 C CA . ARG A 1 170 ? -2.672 -5.573 -14.614 1.00 97.31 170 ARG A CA 1
ATOM 1269 C C . ARG A 1 170 ? -1.555 -4.536 -14.718 1.00 97.31 170 ARG A C 1
ATOM 1271 O O . ARG A 1 170 ? -0.598 -4.786 -15.444 1.00 97.31 170 ARG A O 1
ATOM 1278 N N . ALA A 1 171 ? -1.628 -3.452 -13.945 1.00 97.75 171 ALA A N 1
ATOM 1279 C CA . ALA A 1 171 ? -0.589 -2.420 -13.932 1.00 97.75 171 ALA A CA 1
ATOM 1280 C C . ALA A 1 171 ? 0.791 -2.995 -13.561 1.00 97.75 171 ALA A C 1
ATOM 1282 O O . ALA A 1 171 ? 1.801 -2.645 -14.165 1.00 97.75 171 ALA A O 1
ATOM 1283 N N . TRP A 1 172 ? 0.836 -3.950 -12.626 1.00 96.88 172 TRP A N 1
ATOM 1284 C CA . TRP A 1 172 ? 2.068 -4.656 -12.276 1.00 96.88 172 TRP A CA 1
ATOM 1285 C C . TRP A 1 172 ? 2.661 -5.422 -13.460 1.00 96.88 172 TRP A C 1
ATOM 1287 O O . TRP A 1 172 ? 3.865 -5.359 -13.696 1.00 96.88 172 TRP A O 1
ATOM 1297 N N . ARG A 1 173 ? 1.833 -6.139 -14.233 1.00 96.06 173 ARG A N 1
ATOM 1298 C CA . ARG A 1 173 ? 2.298 -6.852 -15.435 1.00 96.06 173 ARG A CA 1
ATOM 1299 C C . ARG A 1 173 ? 2.851 -5.895 -16.488 1.00 96.06 173 ARG A C 1
ATOM 1301 O O . ARG A 1 173 ? 3.878 -6.204 -17.082 1.00 96.06 173 ARG A O 1
ATOM 1308 N N . GLU A 1 174 ? 2.205 -4.750 -16.689 1.00 96.44 174 GLU A N 1
ATOM 1309 C CA . GLU A 1 174 ? 2.673 -3.717 -17.621 1.00 96.44 174 GLU A CA 1
ATOM 1310 C C . GLU A 1 174 ? 4.038 -3.160 -17.206 1.00 96.44 174 GLU A C 1
ATOM 1312 O O . GLU A 1 174 ? 4.960 -3.133 -18.021 1.00 96.44 174 GLU A O 1
ATOM 1317 N N . TYR A 1 175 ? 4.204 -2.807 -15.927 1.00 95.81 175 TYR A N 1
ATOM 1318 C CA . TYR A 1 175 ? 5.499 -2.395 -15.381 1.00 95.81 175 TYR A CA 1
ATOM 1319 C C . TYR A 1 175 ? 6.569 -3.476 -15.582 1.00 95.81 175 TYR A C 1
ATOM 1321 O O . TYR A 1 175 ? 7.657 -3.183 -16.071 1.00 95.81 175 TYR A O 1
ATOM 1329 N N . ARG A 1 176 ? 6.257 -4.742 -15.278 1.00 93.88 176 ARG A N 1
ATOM 1330 C CA . ARG A 1 176 ? 7.201 -5.854 -15.466 1.00 93.88 176 ARG A CA 1
ATOM 1331 C C . ARG A 1 176 ? 7.624 -6.034 -16.922 1.00 93.88 176 ARG A C 1
ATOM 1333 O O . ARG A 1 176 ? 8.777 -6.371 -17.167 1.00 93.88 176 ARG A O 1
ATOM 1340 N N . ALA A 1 177 ? 6.711 -5.822 -17.867 1.00 92.75 177 ALA A N 1
ATOM 1341 C CA . ALA A 1 177 ? 7.014 -5.900 -19.291 1.00 92.75 177 ALA A CA 1
ATOM 1342 C C . ALA A 1 177 ? 7.935 -4.754 -19.741 1.00 92.75 177 ALA A C 1
ATOM 1344 O O . ALA A 1 177 ? 8.894 -5.002 -20.467 1.00 92.75 177 ALA A O 1
ATOM 1345 N N . ALA A 1 178 ? 7.684 -3.523 -19.279 1.00 93.50 178 ALA A N 1
ATOM 1346 C CA . ALA A 1 178 ? 8.575 -2.388 -19.528 1.00 93.50 178 ALA A CA 1
ATOM 1347 C C . ALA A 1 178 ? 9.962 -2.613 -18.905 1.00 93.50 178 ALA A C 1
ATOM 1349 O O . ALA A 1 178 ? 10.982 -2.370 -19.544 1.00 93.50 178 ALA A O 1
ATOM 1350 N N . TYR A 1 179 ? 10.004 -3.147 -17.681 1.00 91.25 179 TYR A N 1
ATOM 1351 C CA . TYR A 1 179 ? 11.250 -3.456 -16.983 1.00 91.25 179 TYR A CA 1
ATOM 1352 C C . TYR A 1 179 ? 12.083 -4.507 -17.719 1.00 91.25 179 TYR A C 1
ATOM 1354 O O . TYR A 1 179 ? 13.290 -4.337 -17.853 1.00 91.25 179 TYR A O 1
ATOM 1362 N N . ALA A 1 180 ? 11.449 -5.567 -18.231 1.00 88.94 180 ALA A N 1
ATOM 1363 C CA . ALA A 1 180 ? 12.138 -6.589 -19.015 1.00 88.94 180 ALA A CA 1
ATOM 1364 C C . ALA A 1 180 ? 12.822 -5.981 -20.251 1.00 88.94 180 ALA A C 1
ATOM 1366 O O . ALA A 1 180 ? 14.026 -6.144 -20.408 1.00 88.94 180 ALA A O 1
ATOM 1367 N N . ARG A 1 181 ? 12.097 -5.166 -21.035 1.00 89.00 181 ARG A N 1
ATOM 1368 C CA . ARG A 1 181 ? 12.672 -4.454 -22.192 1.00 89.00 181 ARG A CA 1
ATOM 1369 C C . ARG A 1 181 ? 13.849 -3.559 -21.810 1.00 89.00 181 ARG A C 1
ATOM 1371 O O . ARG A 1 181 ? 14.839 -3.495 -22.529 1.00 89.00 181 ARG A O 1
ATOM 1378 N N . PHE A 1 182 ? 13.737 -2.849 -20.689 1.00 88.19 182 PHE A N 1
ATOM 1379 C CA . PHE A 1 182 ? 14.820 -2.014 -20.179 1.00 88.19 182 PHE A CA 1
ATOM 1380 C C . PHE A 1 182 ? 16.067 -2.839 -19.833 1.00 88.19 182 PHE A C 1
ATOM 1382 O O . PHE A 1 182 ? 17.168 -2.455 -20.219 1.00 88.19 182 PHE A O 1
ATOM 1389 N N . VAL A 1 183 ? 15.898 -3.972 -19.145 1.00 85.31 183 VAL A N 1
ATOM 1390 C CA . VAL A 1 183 ? 16.999 -4.878 -18.789 1.00 85.31 183 VAL A CA 1
ATOM 1391 C C . VAL A 1 183 ? 17.674 -5.456 -20.029 1.00 85.31 183 VAL A C 1
ATOM 1393 O O . VAL A 1 183 ? 18.903 -5.456 -20.076 1.00 85.31 183 VAL A O 1
ATOM 1396 N N . ASP A 1 184 ? 16.900 -5.893 -21.023 1.00 83.75 184 ASP A N 1
ATOM 1397 C CA . ASP A 1 184 ? 17.433 -6.460 -22.267 1.00 83.75 184 ASP A CA 1
ATOM 1398 C C . ASP A 1 184 ? 18.334 -5.439 -22.984 1.00 83.75 184 ASP A C 1
ATOM 1400 O O . ASP A 1 184 ? 19.497 -5.718 -23.272 1.00 83.75 184 ASP A O 1
ATOM 1404 N N . LEU A 1 185 ? 17.858 -4.198 -23.136 1.00 81.69 185 LEU A N 1
ATOM 1405 C CA . LEU A 1 185 ? 18.613 -3.117 -23.782 1.00 81.69 185 LEU A CA 1
ATOM 1406 C C . LEU A 1 185 ? 19.878 -2.707 -23.013 1.00 81.69 185 LEU A C 1
ATOM 1408 O O . LEU A 1 185 ? 20.890 -2.355 -23.617 1.00 81.69 185 LEU A O 1
ATOM 1412 N N . VAL A 1 186 ? 19.833 -2.722 -21.678 1.00 77.44 186 VAL A N 1
ATOM 1413 C CA . VAL A 1 186 ? 21.008 -2.422 -20.843 1.00 77.44 186 VAL A CA 1
ATOM 1414 C C . VAL A 1 186 ? 22.017 -3.579 -20.872 1.00 77.44 186 VAL A C 1
ATOM 1416 O O . VAL A 1 186 ? 23.221 -3.332 -20.824 1.00 77.44 186 VAL A O 1
ATOM 1419 N N . GLY A 1 187 ? 21.552 -4.828 -20.974 1.00 65.62 187 GLY A N 1
ATOM 1420 C CA . GLY A 1 187 ? 22.398 -6.022 -21.056 1.00 65.62 187 GLY A CA 1
ATOM 1421 C C . GLY A 1 187 ? 23.115 -6.183 -22.400 1.00 65.62 187 GLY A C 1
ATOM 1422 O O . GLY A 1 187 ? 24.289 -6.555 -22.426 1.00 65.62 187 GLY A O 1
ATOM 1423 N N . GLU A 1 188 ? 22.452 -5.852 -23.510 1.00 58.59 188 GLU A N 1
ATOM 1424 C CA . GLU A 1 188 ? 23.035 -5.906 -24.861 1.00 58.59 188 GLU A CA 1
ATOM 1425 C C . GLU A 1 188 ? 24.160 -4.875 -25.059 1.00 58.59 188 GLU A C 1
ATOM 1427 O O . GLU A 1 188 ? 25.176 -5.177 -25.684 1.00 58.59 188 GLU A O 1
ATOM 1432 N N . GLY A 1 189 ? 24.049 -3.690 -24.448 1.00 53.59 189 GLY A N 1
ATOM 1433 C CA . GLY A 1 189 ? 25.079 -2.643 -24.507 1.00 53.59 189 GLY A CA 1
ATOM 1434 C C . GLY A 1 189 ? 26.369 -2.941 -23.728 1.00 53.59 189 GLY A C 1
ATOM 1435 O O . GLY A 1 189 ? 27.336 -2.196 -23.860 1.00 53.59 189 GLY A O 1
ATOM 1436 N N . GLY A 1 190 ? 26.401 -4.005 -22.916 1.00 47.03 190 GLY A N 1
ATOM 1437 C CA . GLY A 1 190 ? 27.558 -4.394 -22.097 1.00 47.03 190 GLY A CA 1
ATOM 1438 C C . GLY A 1 190 ? 28.407 -5.541 -22.661 1.00 47.03 190 GLY A C 1
ATOM 1439 O O . GLY A 1 190 ? 29.412 -5.888 -22.049 1.00 47.03 190 GLY A O 1
ATOM 1440 N N . SER A 1 191 ? 28.017 -6.140 -23.793 1.00 43.81 191 SER A N 1
ATOM 1441 C CA . SER A 1 191 ? 28.702 -7.309 -24.386 1.00 43.81 191 SER A CA 1
ATOM 1442 C C . SER A 1 191 ? 29.668 -6.963 -25.534 1.00 43.81 191 SER A C 1
ATOM 1444 O O . SER A 1 191 ? 30.112 -7.855 -26.251 1.00 43.81 191 SER A O 1
ATOM 1446 N N . GLY A 1 192 ? 30.005 -5.682 -25.713 1.00 42.97 192 GLY A N 1
ATOM 1447 C CA . GLY A 1 192 ? 31.001 -5.211 -26.681 1.00 42.97 192 GLY A CA 1
ATOM 1448 C C . GLY A 1 192 ? 32.035 -4.313 -26.008 1.00 42.97 192 GLY A C 1
ATOM 1449 O O . GLY A 1 192 ? 31.877 -3.095 -26.012 1.00 42.97 192 GLY A O 1
ATOM 1450 N N . GLY A 1 193 ? 33.063 -4.915 -25.412 1.00 34.56 193 GLY A N 1
ATOM 1451 C CA . GLY A 1 193 ? 34.199 -4.232 -24.788 1.00 34.56 193 GLY A CA 1
ATOM 1452 C C . GLY A 1 193 ? 35.331 -5.203 -24.515 1.00 34.56 193 GLY A C 1
ATOM 1453 O O . GLY A 1 193 ? 35.056 -6.217 -23.837 1.00 34.56 193 GLY A O 1
#

Foldseek 3Di:
DVLLVQLVVLLVVLLVVLLVLLLVQLLVLVLVVLVPDPDDPVVSVVLSVVVNVLLVVLSVQLSVVSNDSCCRLQFDQPPDDQPPPDCPDPSNVVVVVVVVVVVVVARPAQPDLLDLSGVNVLSSLSSQQSCQVVCVVVVDQFDPDADSNHRNPSGDNDPCSSCVPCPSVVSVVSSRVSSVVVRVVVVVVPPPD

Sequence (193 aa):
MAARDEVLAAAARFTELAAEVVAEAVRGRFHALLAGAAVPEPTRRALRAAGEGALSRGVAAMRERLADPDVWLSPMTLREAPPAEGVGSDLGRSWLARVLARRRRALPGPGRLDDPANRIWIALSLVARALDPLLGELGLEAAPAPGLGGRYRLHPTTLRQLDPRGRLARAWREYRAAYARFVDLVGEGGSGG

Radius of gyration: 20.01 Å; chains: 1; bounding box: 56×32×50 Å

Secondary structure (DSSP, 8-state):
-HHHHHHHHHHHHHHHHHHHHHHHHHHHHHHHHHHHS---HHHHHHHHHHHHHHHHHHHHHHHHHHH-HHHHHS--B--SPPPSS-TTSHHHHHHHHHHHHHHTT-------TT-TTBHHHHHHHTTGGGGHHHHHHTTPPPPSS-BTTBTTT-S-SSHHHH-TT-HHHHHHHHHHHHHHHHHHHHHHTTS--